Protein 6BK9 (pdb70)

Solvent-accessible surface area: 15013 Å² total; per-residue (Å²): 167,63,38,56,29,63,9,113,61,50,72,9,30,0,49,0,38,41,45,34,6,34,8,28,73,95,72,52,37,43,0,29,0,0,0,33,86,61,6,15,0,8,0,36,0,15,33,30,18,21,85,142,250,72,79,69,68,144,100,78,76,52,51,68,67,23,32,6,98,73,73,80,92,148,59,60,138,118,66,39,80,60,4,46,64,6,44,128,152,47,38,114,99,15,14,66,6,28,4,59,5,2,43,158,19,50,38,8,8,30,6,44,133,52,51,11,10,1,43,5,65,1,8,1,0,40,23,181,47,68,136,43,69,77,117,81,50,32,13,6,51,6,37,5,18,4,10,28,9,80,104,114,74,65,112,75,99,16,135,12,61,91,73,1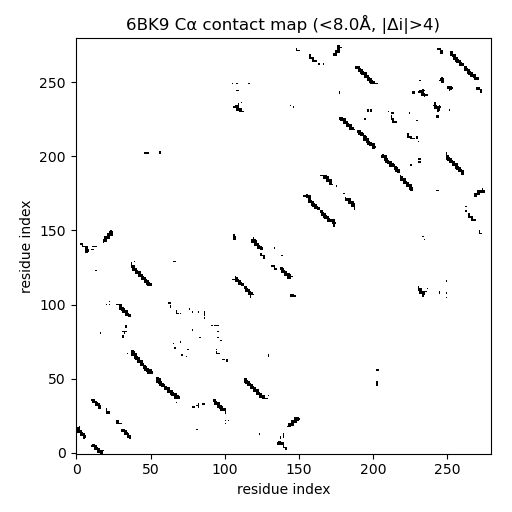28,188,64,21,38,15,26,13,52,66,32,48,13,34,16,48,57,65,20,64,5,36,20,64,94,239,40,21,52,0,21,1,19,2,31,3,54,0,92,14,71,91,92,34,77,70,142,29,80,16,20,92,37,76,105,106,109,90,47,66,11,130,5,19,66,112,79,71,1,9,12,2,93,115,154,80,184,84,11,70,4,10,15,32,73,113,34,70,4,41,5,57,13,70,14,53,46,75,135,26,98,27,106,18,89,28,49,4,14,14,33,144,58,115,61,68,173

Foldseek 3Di:
DWFWDAALQRQKMKIWDDFEKEAAPVAIRWTKIKMAHCKKKWKKKWWWFADPVPDTFIDIDTDDIDRFPPPDVVQDDDHDVVSVVVPVVDDPRMTMGIDGDDDVDDFFKWDDDSTTTMWMKMKMFDDPDRPDDGDRRRMDIDTHGYYYFYDDDDPDWWWDWDDVQIWIKIKPTQEEAAPDKIKIQTPGCKKKKWKWKWQFDPRPDTDIDIGTQAMDMDVDMDMGRSWRVNAMWSDDPVPPQIIHNWADCVGMFIWMWMQDVHDIDIIGGTYGYHDDPDDD

B-factor: mean 90.82, std 22.47, range [43.52, 180.06]

Nearest PDB structures (foldseek):
  6bk9-assembly1_A  TM=1.004E+00  e=1.751E-57  Doryteuthis pealeii
  8as4-assembly1_A  TM=8.855E-01  e=1.811E-27  Homo sapiens
  3gc3-assembly1_A  TM=8.919E-01  e=1.120E-26  Bos taurus
  8as3-assembly1_A  TM=8.400E-01  e=9.961E-26  Homo sapiens
  8ja3-assembly1_B  TM=8.457E-01  e=7.486E-24  Rattus norvegicus

Radius of gyration: 22.82 Å; Cα contacts (8 Å, |Δi|>4): 694; chains: 1; bounding box: 53×53×60 Å

Sequence (280 aa):
KVYKKASPNGKLTTYLAKRDYYDHKEWQDNIDGVCVVKVFGLIVVAFRYGREMGVSFRKDFAVKQMQIYPPLEENQRPLTKLQAKLLNKLGENAVPFHYDLPTNTPDTVCIQPAPCGVDYQVTTYVSQNMDDKIHKRNSVSLSIRKLSYFEFGSDEQPRGEISKMKLECTLDKARYYSGESMNISVCVKRIKIQIIQLADICLYETVTYKSVVTELETCQVYKLRPVLEVLALNGKVKYEDTMLAASTEVVVSYKVRIKMTDMLLEVPFKLCPARLKGRL

Structure (mmCIF, N/CA/C/O backbone):
data_6BK9
#
_entry.id   6BK9
#
_cell.length_a   103.508
_cell.length_b   103.508
_cell.length_c   153.772
_cell.angle_alpha   90.000
_cell.angle_beta   90.000
_cell.angle_gamma   120.000
#
_symmetry.space_group_name_H-M   'P 65 2 2'
#
loop_
_entity.id
_entity.type
_entity.pdbx_description
1 polymer 'Visual arrestin'
2 non-polymer 'CHLORIDE ION'
#
loop_
_atom_site.group_PDB
_atom_site.id
_atom_site.type_symbol
_atom_site.label_atom_id
_atom_site.label_alt_id
_atom_site.label_comp_id
_atom_site.label_asym_id
_atom_site.label_entity_id
_atom_site.label_seq_id
_atom_site.pdbx_PDB_ins_code
_atom_site.Cartn_x
_atom_site.Cartn_y
_atom_site.Cartn_z
_atom_site.occupancy
_atom_site.B_iso_or_equiv
_atom_site.auth_seq_id
_atom_site.auth_comp_id
_atom_site.auth_asym_id
_atom_site.auth_atom_id
_atom_site.pdbx_PDB_model_num
ATOM 1 N N . LYS A 1 19 ? 14.93518 -27.90518 -22.81030 1.000 126.61521 7 LYS A N 1
ATOM 2 C CA . LYS A 1 19 ? 14.04075 -26.83918 -22.37227 1.000 125.07556 7 LYS A CA 1
ATOM 3 C C . LYS A 1 19 ? 14.07862 -25.62883 -23.30309 1.000 127.56055 7 LYS A C 1
ATOM 4 O O . LYS A 1 19 ? 14.92203 -25.51987 -24.19983 1.000 128.84868 7 LYS A O 1
ATOM 10 N N . VAL A 1 20 ? 13.13202 -24.72595 -23.07551 1.000 127.47903 8 VAL A N 1
ATOM 11 C CA . VAL A 1 20 ? 13.19791 -23.35922 -23.56256 1.000 115.04448 8 VAL A CA 1
ATOM 12 C C . VAL A 1 20 ? 12.93749 -22.45070 -22.37495 1.000 110.78296 8 VAL A C 1
ATOM 13 O O . VAL A 1 20 ? 12.12680 -22.76981 -21.49715 1.000 104.48878 8 VAL A O 1
ATOM 17 N N . TYR A 1 21 ? 13.64356 -21.33838 -22.33319 1.000 113.13756 9 TYR A N 1
ATOM 18 C CA . TYR A 1 21 ? 13.63077 -20.43039 -21.19276 1.000 105.31674 9 TYR A CA 1
ATOM 19 C C . TYR A 1 21 ? 13.00097 -19.12827 -21.66088 1.000 96.35414 9 TYR A C 1
ATOM 20 O O . TYR A 1 21 ? 13.63764 -18.34121 -22.36612 1.000 99.16117 9 TYR A O 1
ATOM 29 N N . LYS A 1 22 ? 11.74645 -18.90937 -21.28622 1.000 89.03202 10 LYS A N 1
ATOM 30 C CA . LYS A 1 22 ? 10.99452 -17.79108 -21.82492 1.000 90.09289 10 LYS A CA 1
ATOM 31 C C . LYS A 1 22 ? 10.38023 -16.95983 -20.70700 1.000 90.63513 10 LYS A C 1
ATOM 32 O O . LYS A 1 22 ? 9.81882 -17.49962 -19.74795 1.000 93.23842 10 LYS A O 1
ATOM 34 N N . LYS A 1 23 ? 10.48649 -15.64068 -20.84274 1.000 84.58828 11 LYS A N 1
ATOM 35 C CA . LYS A 1 23 ? 9.69394 -14.70979 -20.05412 1.000 85.99436 11 LYS A CA 1
ATOM 36 C C . LYS A 1 23 ? 9.07164 -13.66946 -20.97866 1.000 90.99171 11 LYS A C 1
ATOM 37 O O . LYS A 1 23 ? 9.71966 -13.17451 -21.90468 1.000 79.65721 11 LYS A O 1
ATOM 39 N N . ALA A 1 24 ? 7.81394 -13.33875 -20.73220 1.000 95.35052 12 ALA A N 1
ATOM 40 C CA . ALA A 1 24 ? 7.20290 -12.21225 -21.41558 1.000 99.38037 12 ALA A CA 1
ATOM 41 C C . ALA A 1 24 ? 7.13229 -11.01591 -20.47389 1.000 114.02638 12 ALA A C 1
ATOM 42 O O . ALA A 1 24 ? 7.23741 -11.14351 -19.24779 1.000 109.46379 12 ALA A O 1
ATOM 44 N N . SER A 1 25 ? 6.95919 -9.84239 -21.07484 1.000 118.28682 13 SER A N 1
ATOM 45 C CA . SER A 1 25 ? 6.95656 -8.57436 -20.36838 1.000 117.88129 13 SER A CA 1
ATOM 46 C C . SER A 1 25 ? 5.60231 -8.32413 -19.70749 1.000 115.70841 13 SER A C 1
ATOM 47 O O . SER A 1 25 ? 4.58484 -8.88197 -20.13010 1.000 115.88364 13 SER A O 1
ATOM 49 N N . PRO A 1 26 ? 5.57038 -7.50699 -18.64973 1.000 118.02167 14 PRO A N 1
ATOM 50 C CA . PRO A 1 26 ? 4.27316 -7.09271 -18.09220 1.000 122.71000 14 PRO A CA 1
ATOM 51 C C . PRO A 1 26 ? 3.37597 -6.41370 -19.11276 1.000 121.85671 14 PRO A C 1
ATOM 52 O O . PRO A 1 26 ? 2.14560 -6.52401 -19.01965 1.000 123.58579 14 PRO A O 1
ATOM 56 N N . ASN A 1 27 ? 3.96289 -5.72306 -20.09493 1.000 120.93598 15 ASN A N 1
ATOM 57 C CA . ASN A 1 27 ? 3.20548 -5.12076 -21.18871 1.000 113.52469 15 ASN A CA 1
ATOM 58 C C . ASN A 1 27 ? 2.76592 -6.13763 -22.23357 1.000 115.70205 15 ASN A C 1
ATOM 59 O O . ASN A 1 27 ? 1.86318 -5.84424 -23.02156 1.000 121.77985 15 ASN A O 1
ATOM 61 N N . GLY A 1 28 ? 3.39212 -7.31268 -22.27465 1.000 118.44927 16 GLY A N 1
ATOM 62 C CA . GLY A 1 28 ? 3.08300 -8.31710 -23.26779 1.000 112.38342 16 GLY A CA 1
ATOM 63 C C . GLY A 1 28 ? 3.76869 -8.15507 -24.61151 1.000 114.28356 16 GLY A C 1
ATOM 64 O O . GLY A 1 28 ? 3.93254 -9.15039 -25.32594 1.000 107.94425 16 GLY A O 1
ATOM 65 N N . LYS A 1 29 ? 4.20253 -6.94598 -24.97391 1.000 123.14909 17 LYS A N 1
ATOM 66 C CA . LYS A 1 29 ? 4.62842 -6.65468 -26.34172 1.000 126.60807 17 LYS A CA 1
ATOM 67 C C . LYS A 1 29 ? 5.99669 -7.23436 -26.71505 1.000 124.67831 17 LYS A C 1
ATOM 68 O O . LYS A 1 29 ? 6.42711 -7.02179 -27.85770 1.000 126.15196 17 LYS A O 1
ATOM 70 N N . LEU A 1 30 ? 6.69796 -7.94197 -25.82355 1.000 116.94237 18 LEU A N 1
ATOM 71 C CA . LEU A 1 30 ? 7.94192 -8.59680 -26.22438 1.000 107.90723 18 LEU A CA 1
ATOM 72 C C . LEU A 1 30 ? 8.24466 -9.77319 -25.30768 1.000 91.35592 18 LEU A C 1
ATOM 73 O O . LEU A 1 30 ? 8.22960 -9.62695 -24.08284 1.000 89.45974 18 LEU A O 1
ATOM 78 N N . THR A 1 31 ? 8.51832 -10.93037 -25.90965 1.000 86.21023 19 THR A N 1
ATOM 79 C CA . THR A 1 31 ? 8.98918 -12.11765 -25.20732 1.000 87.71851 19 THR A CA 1
ATOM 80 C C . THR A 1 31 ? 10.44779 -12.37683 -25.58453 1.000 88.53147 19 THR A C 1
ATOM 81 O O . THR A 1 31 ? 10.84813 -12.15205 -26.73516 1.000 90.82548 19 THR A O 1
ATOM 85 N N . THR A 1 32 ? 11.25188 -12.81750 -24.60743 1.000 79.79248 20 THR A N 1
ATOM 86 C CA . THR A 1 32 ? 12.63505 -13.21628 -24.84843 1.000 80.00538 20 THR A CA 1
ATOM 87 C C . THR A 1 32 ? 12.81340 -14.69290 -24.51113 1.000 80.97941 20 THR A C 1
ATOM 88 O O . THR A 1 32 ? 12.23709 -15.19851 -23.53720 1.000 73.20527 20 THR A O 1
ATOM 92 N N . TYR A 1 33 ? 13.59997 -15.38063 -25.34540 1.000 85.19540 21 TYR A N 1
ATOM 93 C CA . TYR A 1 33 ? 13.85832 -16.81048 -25.23430 1.000 92.52571 21 TYR A CA 1
ATOM 94 C C . TYR A 1 33 ? 15.35485 -17.05686 -25.07870 1.000 79.75599 21 TYR A C 1
ATOM 95 O O . TYR A 1 33 ? 16.17592 -16.42143 -25.75356 1.000 76.75733 21 TYR A O 1
ATOM 104 N N . LEU A 1 34 ? 15.70689 -17.98741 -24.19703 1.000 68.64453 22 LEU A N 1
ATOM 105 C CA . LEU A 1 34 ? 17.09920 -18.27170 -23.88658 1.000 74.73453 22 LEU A CA 1
ATOM 106 C C . LEU A 1 34 ? 17.35267 -19.76693 -23.99110 1.000 74.06316 22 LEU A C 1
ATOM 107 O O . LEU A 1 34 ? 16.46149 -20.57566 -23.71461 1.000 75.90476 22 LEU A O 1
ATOM 112 N N . ALA A 1 35 ? 18.57771 -20.12925 -24.39157 1.000 67.91711 23 ALA A N 1
ATOM 113 C CA . ALA A 1 35 ? 18.92452 -21.53806 -24.55844 1.000 69.89543 23 ALA A CA 1
ATOM 114 C C . ALA A 1 35 ? 18.62382 -22.29769 -23.27942 1.000 78.69108 23 ALA A C 1
ATOM 115 O O . ALA A 1 35 ? 17.71874 -23.13985 -23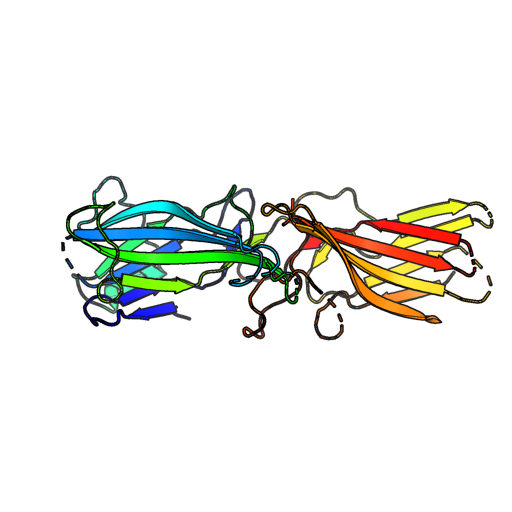.22352 1.000 82.65246 23 ALA A O 1
ATOM 117 N N . LYS A 1 36 ? 19.38391 -21.96909 -22.24458 1.000 80.14952 24 LYS A N 1
ATOM 118 C CA . LYS A 1 36 ? 19.27128 -22.55360 -20.92704 1.000 78.10525 24 LYS A CA 1
ATOM 119 C C . LYS A 1 36 ? 19.41402 -21.39901 -19.94281 1.000 86.19637 24 LYS A C 1
ATOM 120 O O . LYS A 1 36 ? 19.38073 -20.22753 -20.33661 1.000 85.48162 24 LYS A O 1
ATOM 122 N N . ARG A 1 37 ? 19.58765 -21.72177 -18.66106 1.000 88.57945 25 ARG A N 1
ATOM 123 C CA . ARG A 1 37 ? 19.72492 -20.71492 -17.61250 1.000 80.02833 25 ARG A CA 1
ATOM 124 C C . ARG A 1 37 ? 21.11519 -20.65565 -16.98005 1.000 75.84709 25 ARG A C 1
ATOM 125 O O . ARG A 1 37 ? 21.52008 -19.58478 -16.52300 1.000 65.29664 25 ARG A O 1
ATOM 133 N N . ASP A 1 38 ? 21.85571 -21.77185 -16.94763 1.000 78.29017 26 ASP A N 1
ATOM 134 C CA . ASP A 1 38 ? 23.18938 -21.82987 -16.36244 1.000 63.00858 26 ASP A CA 1
ATOM 135 C C . ASP A 1 38 ? 24.22444 -21.86869 -17.47372 1.000 65.36318 26 ASP A C 1
ATOM 136 O O . ASP A 1 38 ? 24.29363 -22.84459 -18.21736 1.000 67.43072 26 ASP A O 1
ATOM 141 N N . TYR A 1 39 ? 25.04974 -20.83228 -17.55598 1.000 76.85623 27 TYR A N 1
ATOM 142 C CA . TYR A 1 39 ? 26.08004 -20.69495 -18.58088 1.000 72.88410 27 TYR A CA 1
ATOM 143 C C . TYR A 1 39 ? 27.45450 -20.80315 -17.93777 1.000 66.88617 27 TYR A C 1
ATOM 144 O O . TYR A 1 39 ? 27.76484 -20.06032 -17.00112 1.000 59.58391 27 TYR A O 1
ATOM 153 N N . TYR A 1 40 ? 28.27185 -21.72413 -18.43607 1.000 67.75620 28 TYR A N 1
ATOM 154 C CA . TYR A 1 40 ? 29.52021 -22.08417 -17.78141 1.000 63.03899 28 TYR A CA 1
ATOM 155 C C . TYR A 1 40 ? 30.70738 -21.56628 -18.58236 1.000 65.03928 28 TYR A C 1
ATOM 156 O O . TYR A 1 40 ? 30.83492 -21.83480 -19.78607 1.000 59.25405 28 TYR A O 1
ATOM 165 N N . ASP A 1 41 ? 31.57245 -20.82893 -17.90355 1.000 64.89794 29 ASP A N 1
ATOM 166 C CA . ASP A 1 41 ? 32.86464 -20.47026 -18.45766 1.000 62.80370 29 ASP A CA 1
ATOM 167 C C . ASP A 1 41 ? 33.83154 -21.63674 -18.31347 1.000 73.47194 29 ASP A C 1
ATOM 168 O O . ASP A 1 41 ? 33.98715 -22.20139 -17.22199 1.000 67.35825 29 ASP A O 1
ATOM 173 N N . HIS A 1 42 ? 34.50890 -21.96533 -19.41346 1.000 83.66579 30 HIS A N 1
ATOM 174 C CA . HIS A 1 42 ? 35.46705 -23.06108 -19.47104 1.000 77.49117 30 HIS A CA 1
ATOM 175 C C . HIS A 1 42 ? 36.90516 -22.58076 -19.60557 1.000 76.17159 30 HIS A C 1
ATOM 176 O O . HIS A 1 42 ? 37.78841 -23.40161 -19.86295 1.000 74.10076 30 HIS A O 1
ATOM 183 N N . LYS A 1 43 ? 37.15067 -21.27355 -19.42454 1.000 85.02039 31 LYS A N 1
ATOM 184 C CA . LYS A 1 43 ? 38.43747 -20.57562 -19.58934 1.000 89.40151 31 LYS A CA 1
ATOM 185 C C . LYS A 1 43 ? 38.83383 -20.40223 -21.05611 1.000 87.03577 31 LYS A C 1
ATOM 186 O O . LYS A 1 43 ? 39.10398 -19.27595 -21.49120 1.000 83.90308 31 LYS A O 1
ATOM 188 N N . GLU A 1 44 ? 38.88709 -21.49532 -21.82550 1.000 81.20312 32 GLU A N 1
ATOM 189 C CA . GLU A 1 44 ? 39.29277 -21.39627 -23.22241 1.000 88.28544 32 GLU A CA 1
ATOM 190 C C . GLU A 1 44 ? 38.13007 -21.06900 -24.15224 1.000 89.74694 32 GLU A C 1
ATOM 191 O O . GLU A 1 44 ? 38.35398 -20.76178 -25.32625 1.000 95.82058 32 GLU A O 1
ATOM 193 N N . TRP A 1 45 ? 36.90641 -21.11137 -23.64626 1.000 90.55387 33 TRP A N 1
ATOM 194 C CA . TRP A 1 45 ? 35.68770 -20.86683 -24.40491 1.000 87.80203 33 TRP A CA 1
ATOM 195 C C . TRP A 1 45 ? 34.56505 -20.87928 -23.38007 1.000 85.17016 33 TRP A C 1
ATOM 196 O O . TRP A 1 45 ? 34.78275 -21.23060 -22.21606 1.000 75.67834 33 TRP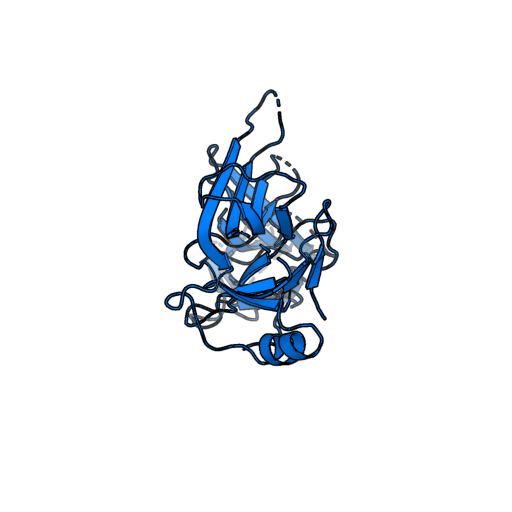 A O 1
ATOM 207 N N . GLN A 1 46 ? 33.36114 -20.50861 -23.81922 1.000 79.64140 34 GLN A N 1
ATOM 208 C CA . GLN A 1 46 ? 32.29129 -20.32386 -22.84899 1.000 78.88913 34 GLN A CA 1
ATOM 209 C C . GLN A 1 46 ? 30.93029 -20.42917 -23.51218 1.000 83.65672 34 GLN A C 1
ATOM 210 O O . GLN A 1 46 ? 30.77677 -20.12965 -24.69867 1.000 81.86482 34 GLN A O 1
ATOM 216 N N . ASP A 1 47 ? 29.94232 -20.85447 -22.71688 1.000 91.19420 35 ASP A N 1
ATOM 217 C CA . ASP A 1 47 ? 28.54340 -20.84751 -23.14164 1.000 90.42157 35 ASP A CA 1
ATOM 218 C C . ASP A 1 47 ? 28.11362 -19.40022 -23.29698 1.000 89.84549 35 ASP A C 1
ATOM 219 O O . ASP A 1 47 ? 27.82387 -18.71159 -22.31321 1.000 79.89610 35 ASP A O 1
ATOM 224 N N . ASN A 1 48 ? 28.09002 -18.92162 -24.53534 1.000 88.71323 36 ASN A N 1
ATOM 225 C CA . ASN A 1 48 ? 27.55601 -17.59373 -24.75011 1.000 81.94631 36 ASN A CA 1
ATOM 226 C C . ASN A 1 48 ? 26.03148 -17.66493 -24.78588 1.000 77.10562 36 ASN A C 1
ATOM 227 O O . ASN A 1 48 ? 25.41069 -18.72192 -24.59479 1.000 70.87890 36 ASN A O 1
ATOM 232 N N . ILE A 1 49 ? 25.41954 -16.51815 -25.02645 1.000 72.12421 37 ILE A N 1
ATOM 233 C CA . ILE A 1 49 ? 23.99530 -16.34639 -24.83980 1.000 71.71514 37 ILE A CA 1
ATOM 234 C C . ILE A 1 49 ? 23.40194 -16.05618 -26.20034 1.000 72.86302 37 ILE A C 1
ATOM 235 O O . ILE A 1 49 ? 23.63903 -14.98538 -26.76915 1.000 59.22781 37 ILE A O 1
ATOM 240 N N . ASP A 1 50 ? 22.64116 -17.01814 -26.72746 1.000 76.68850 38 ASP A N 1
ATOM 241 C CA . ASP A 1 50 ? 22.15583 -16.99007 -28.10563 1.000 76.64458 38 ASP A CA 1
ATOM 242 C C . ASP A 1 50 ? 20.67517 -17.29841 -28.07750 1.000 80.98125 38 ASP A C 1
ATOM 243 O O . ASP A 1 50 ? 20.25165 -18.45074 -28.23216 1.000 82.01293 38 ASP A O 1
ATOM 248 N N . GLY A 1 51 ? 19.90168 -16.24955 -27.87429 1.000 80.65742 39 GLY A N 1
ATOM 249 C CA . GLY A 1 51 ? 18.47035 -16.36605 -27.89485 1.000 83.05048 39 GLY A CA 1
ATOM 250 C C . GLY A 1 51 ? 17.86606 -15.46400 -28.94380 1.000 81.05897 39 GLY A C 1
ATOM 251 O O . GLY A 1 51 ? 18.55846 -14.94720 -29.83060 1.000 73.72775 39 GLY A O 1
ATOM 252 N N . VAL A 1 52 ? 16.55813 -15.26889 -28.82540 1.000 85.88243 40 VAL A N 1
ATOM 253 C CA . VAL A 1 52 ? 15.74484 -14.61482 -29.83649 1.000 91.53878 40 VAL A CA 1
ATOM 254 C C . VAL A 1 52 ? 14.79075 -13.66498 -29.13151 1.000 88.77149 40 VAL A C 1
ATOM 255 O O . VAL A 1 52 ? 14.24665 -13.99098 -28.07340 1.000 86.22934 40 VAL A O 1
ATOM 259 N N . CYS A 1 53 ? 14.58992 -12.49184 -29.72151 1.000 103.94348 41 CYS A N 1
ATOM 260 C CA . CYS A 1 53 ? 13.68622 -11.46881 -29.21882 1.000 111.51789 41 CYS A CA 1
ATOM 261 C C . CYS A 1 53 ? 12.54025 -11.26123 -30.20940 1.000 119.37282 41 CYS A C 1
ATOM 262 O O . CYS A 1 53 ? 12.71907 -11.39699 -31.42495 1.000 123.96328 41 CYS A O 1
ATOM 265 N N . VAL A 1 54 ? 11.35150 -10.94664 -29.68694 1.000 112.94463 42 VAL A N 1
ATOM 266 C CA . VAL A 1 54 ? 10.12877 -10.86127 -30.49319 1.000 101.46218 42 VAL A CA 1
ATOM 267 C C . VAL A 1 54 ? 9.38820 -9.57273 -30.13841 1.000 103.15429 42 VAL A C 1
ATOM 268 O O . VAL A 1 54 ? 8.73766 -9.49722 -29.09263 1.000 99.15116 42 VAL A O 1
ATOM 272 N N . VAL A 1 55 ? 9.44506 -8.58009 -31.02294 1.000 109.76447 43 VAL A N 1
ATOM 273 C CA . VAL A 1 55 ? 8.68479 -7.34551 -30.84506 1.000 117.69456 43 VAL A CA 1
ATOM 274 C C . VAL A 1 55 ? 7.29428 -7.47743 -31.47744 1.000 121.51072 43 VAL A C 1
ATOM 275 O O . VAL A 1 55 ? 7.10032 -7.17157 -32.65850 1.000 122.71473 43 VAL A O 1
ATOM 279 N N . LYS A 1 64 ? 12.87398 1.47931 -30.80021 1.000 77.91911 52 LYS A N 1
ATOM 280 C CA . LYS A 1 64 ? 14.02182 0.56142 -30.80902 1.000 104.54059 52 LYS A CA 1
ATOM 281 C C . LYS A 1 64 ? 14.03746 -0.43811 -29.62986 1.000 97.61998 52 LYS A C 1
ATOM 282 O O . LYS A 1 64 ? 13.29507 -0.27429 -28.66226 1.000 97.23891 52 LYS A O 1
ATOM 284 N N . VAL A 1 65 ? 14.88082 -1.47393 -29.70557 1.000 97.42378 53 VAL A N 1
ATOM 285 C CA . VAL A 1 65 ? 14.94694 -2.50450 -28.66800 1.000 94.82067 53 VAL A CA 1
ATOM 286 C C . VAL A 1 65 ? 16.40221 -2.75930 -28.27128 1.000 89.93270 53 VAL A C 1
ATOM 287 O O . VAL A 1 65 ? 17.24772 -3.02741 -29.13124 1.000 96.84612 53 VAL A O 1
ATOM 291 N N . PHE A 1 66 ? 16.67895 -2.70921 -26.96522 1.000 73.86900 54 PHE A N 1
ATOM 292 C CA . PHE A 1 66 ? 18.02265 -2.78952 -26.41562 1.000 73.87920 54 PHE A CA 1
ATOM 293 C C . PHE A 1 66 ? 18.15751 -3.93976 -25.41764 1.000 81.43341 54 PHE A C 1
ATOM 294 O O . PHE A 1 66 ? 17.18037 -4.43242 -24.84870 1.000 78.81824 54 PHE A O 1
ATOM 302 N N . GLY A 1 67 ? 19.39799 -4.31998 -25.16730 1.000 80.06593 55 GLY A N 1
ATOM 303 C CA . GLY A 1 67 ? 19.68274 -5.44978 -24.30501 1.000 73.40369 55 GLY A CA 1
ATOM 304 C C . GLY A 1 67 ? 20.95995 -5.21314 -23.53796 1.000 67.64025 55 GLY A C 1
ATOM 305 O O . GLY A 1 67 ? 21.84266 -4.46687 -23.97213 1.000 64.78305 55 GLY A O 1
ATOM 306 N N . LEU A 1 68 ? 21.04921 -5.84323 -22.37883 1.000 67.66911 56 LEU A N 1
ATOM 307 C CA . LEU A 1 68 ? 22.24516 -5.75207 -21.56007 1.000 64.75154 56 LEU A CA 1
ATOM 308 C C . LEU A 1 68 ? 22.28845 -6.96568 -20.62751 1.000 74.36421 56 LEU A C 1
ATOM 309 O O . LEU A 1 68 ? 21.41615 -7.84177 -20.65405 1.000 63.55774 56 LEU A O 1
ATOM 314 N N . ILE A 1 69 ? 23.32261 -7.01084 -19.79910 1.000 79.39634 57 ILE A N 1
ATOM 315 C CA . ILE A 1 69 ? 23.38778 -7.94475 -18.68691 1.000 78.53297 57 ILE A CA 1
ATOM 316 C C . ILE A 1 69 ? 23.68246 -7.15198 -17.41847 1.000 78.86015 57 ILE A C 1
ATOM 317 O O . ILE A 1 69 ? 24.75740 -6.55049 -17.29038 1.000 59.36929 57 ILE A O 1
ATOM 322 N N . VAL A 1 70 ? 22.74379 -7.14760 -16.48187 1.000 82.57684 58 VAL A N 1
ATOM 323 C CA . VAL A 1 70 ? 23.06283 -6.60841 -15.16741 1.000 75.30809 58 VAL A CA 1
ATOM 324 C C . VAL A 1 70 ? 23.84369 -7.65362 -14.38942 1.000 72.50211 58 VAL A C 1
ATOM 325 O O . VAL A 1 70 ? 23.54788 -8.85491 -14.46255 1.000 48.22040 58 VAL A O 1
ATOM 329 N N . VAL A 1 71 ? 24.88055 -7.19543 -13.68623 1.000 64.40225 59 VAL A N 1
ATOM 330 C CA . VAL A 1 71 ? 25.56528 -7.97032 -12.65606 1.000 57.17368 59 VAL A CA 1
ATOM 331 C C . VAL A 1 71 ? 25.31243 -7.28259 -11.32152 1.000 64.79949 59 VAL A C 1
ATOM 332 O O . VAL A 1 71 ? 25.68231 -6.11774 -11.13396 1.000 57.25305 59 VAL A O 1
ATOM 336 N N . ALA A 1 72 ? 24.65661 -7.97652 -10.40463 1.000 62.93059 60 ALA A N 1
ATOM 337 C CA . ALA A 1 72 ? 24.31284 -7.38807 -9.12368 1.000 56.53484 60 ALA A CA 1
ATOM 338 C C . ALA A 1 72 ? 25.29878 -7.87518 -8.06851 1.000 59.83428 60 ALA A C 1
ATOM 339 O O . ALA A 1 72 ? 25.61770 -9.06711 -8.01728 1.000 57.56671 60 ALA A O 1
ATOM 341 N N . PHE A 1 73 ? 25.81942 -6.94441 -7.26918 1.000 55.25466 61 PHE A N 1
ATOM 342 C CA . PHE A 1 73 ? 26.55205 -7.26319 -6.05202 1.000 55.38134 61 PHE A CA 1
ATOM 343 C C . PHE A 1 73 ? 25.74837 -6.73712 -4.87673 1.000 66.12814 61 PHE A C 1
ATOM 344 O O . PHE A 1 73 ? 25.58131 -5.52017 -4.73635 1.000 68.31784 61 PHE A O 1
ATOM 352 N N . ARG A 1 74 ? 25.26460 -7.63134 -4.02825 1.000 65.03823 62 ARG A N 1
ATOM 353 C CA . ARG A 1 74 ? 24.55745 -7.20723 -2.83402 1.000 61.77924 62 ARG A CA 1
ATOM 354 C C . ARG A 1 74 ? 25.31462 -7.71620 -1.60854 1.000 65.23730 62 ARG A C 1
ATOM 355 O O . ARG A 1 74 ? 25.93580 -8.79033 -1.64296 1.000 50.63966 62 ARG A O 1
ATOM 357 N N . TYR A 1 75 ? 25.31841 -6.90370 -0.55203 1.000 51.73501 63 TYR A N 1
ATOM 358 C CA . TYR A 1 75 ? 25.85680 -7.30031 0.74385 1.000 58.95662 63 TYR A CA 1
ATOM 359 C C . TYR A 1 75 ? 24.99627 -6.68264 1.84644 1.000 58.24698 63 TYR A C 1
ATOM 360 O O . TYR A 1 75 ? 24.83517 -5.45882 1.90047 1.000 55.95529 63 TYR A O 1
ATOM 369 N N . GLY A 1 76 ? 24.43024 -7.52788 2.71584 1.000 65.25466 64 GLY A N 1
ATOM 370 C CA . GLY A 1 76 ? 23.46026 -7.08126 3.70695 1.000 75.31396 64 GLY A CA 1
ATOM 371 C C . GLY A 1 76 ? 22.10205 -6.70914 3.12615 1.000 87.65116 64 GLY A C 1
ATOM 372 O O . GLY A 1 76 ? 21.96524 -6.49487 1.91343 1.000 101.12969 64 GLY A O 1
ATOM 373 N N . ARG A 1 77 ? 21.08278 -6.62162 3.97646 1.000 81.13367 65 ARG A N 1
ATOM 374 C CA . ARG A 1 77 ? 19.76511 -6.14215 3.57441 1.000 90.54169 65 ARG A CA 1
ATOM 375 C C . ARG A 1 77 ? 19.47892 -4.77871 4.20003 1.000 97.70699 65 ARG A C 1
ATOM 376 O O . ARG A 1 77 ? 20.03565 -4.42550 5.24743 1.000 96.87312 65 ARG A O 1
ATOM 378 N N . GLU A 1 78 ? 18.58053 -4.02605 3.54928 1.000 101.58822 66 GLU A N 1
ATOM 379 C CA . GLU A 1 78 ? 18.19514 -2.63671 3.93120 1.000 108.75639 66 GLU A CA 1
ATOM 380 C C . GLU A 1 78 ? 18.22828 -2.29011 5.43594 1.000 100.47674 66 GLU A C 1
ATOM 381 O O . GLU A 1 78 ? 17.28472 -2.56756 6.17876 1.000 86.75453 66 GLU A O 1
ATOM 383 N N . MET A 1 83 ? 20.65153 -1.84242 11.53408 1.000 103.29847 71 MET A N 1
ATOM 384 C CA . MET A 1 83 ? 21.71889 -0.88909 11.81111 1.000 96.22851 71 MET A CA 1
ATOM 385 C C . MET A 1 83 ? 23.10223 -1.53691 11.68805 1.000 95.04854 71 MET A C 1
ATOM 386 O O . MET A 1 83 ? 23.90287 -1.51450 12.62343 1.000 106.44645 71 MET A O 1
ATOM 391 N N . GLY A 1 84 ? 23.36722 -2.13176 10.52831 1.000 83.89488 72 GLY A N 1
ATOM 392 C CA . GLY A 1 84 ? 24.72087 -2.47875 10.13210 1.000 72.31116 72 GLY A CA 1
ATOM 393 C C . GLY A 1 84 ? 25.15191 -1.81660 8.82091 1.000 80.17148 72 GLY A C 1
ATOM 394 O O . GLY A 1 84 ? 25.52743 -0.64033 8.79614 1.000 74.40430 72 GLY A O 1
ATOM 395 N N . VAL A 1 85 ? 25.09417 -2.56079 7.71464 1.000 68.03483 73 VAL A N 1
ATOM 396 C CA . VAL A 1 85 ? 25.73917 -2.17777 6.46279 1.000 66.69271 73 VAL A CA 1
ATOM 397 C C . VAL A 1 85 ? 24.97912 -2.77851 5.28366 1.000 88.98079 73 VAL A C 1
ATOM 398 O O . VAL A 1 85 ? 25.01286 -3.99984 5.07621 1.000 81.21399 73 VAL A O 1
ATOM 402 N N . SER A 1 86 ? 24.29746 -1.93371 4.49991 1.000 83.04502 74 SER A N 1
ATOM 403 C CA . SER A 1 86 ? 23.70861 -2.34225 3.22993 1.000 71.94134 74 SER A CA 1
ATOM 404 C C . SER A 1 86 ? 24.58396 -1.82215 2.09892 1.000 76.42577 74 SER A C 1
ATOM 405 O O . SER A 1 86 ? 24.94889 -0.64310 2.08009 1.000 85.23174 74 SER A O 1
ATOM 407 N N . PHE A 1 87 ? 24.93682 -2.70480 1.16945 1.000 69.92631 75 PHE A N 1
ATOM 408 C CA . PHE A 1 87 ? 25.74651 -2.32339 0.01640 1.000 59.32241 75 PHE A CA 1
ATOM 409 C C . PHE A 1 87 ? 25.22682 -3.04504 -1.21807 1.000 57.54198 75 PHE A C 1
ATOM 410 O O . PHE A 1 87 ? 25.43256 -4.25082 -1.36309 1.000 61.63497 75 PHE A O 1
ATOM 418 N N . ARG A 1 88 ? 24.56035 -2.31700 -2.10378 1.000 57.99752 76 ARG A N 1
ATOM 419 C CA . ARG A 1 88 ? 24.07905 -2.84607 -3.37475 1.000 66.97689 76 ARG A CA 1
ATOM 420 C C . ARG A 1 88 ? 24.81457 -2.13419 -4.51985 1.000 65.03205 76 ARG A C 1
ATOM 421 O O . ARG A 1 88 ? 24.94973 -0.90325 -4.50877 1.000 69.81529 76 ARG A O 1
ATOM 429 N N . LYS A 1 89 ? 25.30634 -2.91262 -5.49156 1.000 58.20160 77 LYS A N 1
ATOM 430 C CA . LYS A 1 89 ? 26.02082 -2.39639 -6.66962 1.000 62.31916 77 LYS A CA 1
ATOM 431 C C . LYS A 1 89 ? 25.60941 -3.18021 -7.91899 1.000 65.22615 77 LYS A C 1
ATOM 432 O O . LYS A 1 89 ? 25.91595 -4.37608 -8.03476 1.000 56.95813 77 LYS A O 1
ATOM 438 N N . ASP A 1 90 ? 24.88975 -2.51814 -8.83840 1.000 79.89438 78 ASP A N 1
ATOM 439 C CA . ASP A 1 90 ? 24.54994 -3.05715 -10.15415 1.000 80.17987 78 ASP A CA 1
ATOM 440 C C . ASP A 1 90 ? 25.39409 -2.36154 -11.20605 1.000 82.02802 78 ASP A C 1
ATOM 441 O O . ASP A 1 90 ? 25.66588 -1.16661 -11.09439 1.000 79.05939 78 ASP A O 1
ATOM 446 N N . PHE A 1 91 ? 25.77806 -3.10280 -12.24568 1.000 86.06374 79 PHE A N 1
ATOM 447 C CA . PHE A 1 91 ? 26.35741 -2.45096 -13.41016 1.000 95.01408 79 PHE A CA 1
ATOM 448 C C . PHE A 1 91 ? 26.16069 -3.30706 -14.65614 1.000 82.16108 79 PHE A C 1
ATOM 449 O O . PHE A 1 91 ? 26.17469 -4.53876 -14.59601 1.000 61.86351 79 PHE A O 1
ATOM 457 N N . ALA A 1 92 ? 25.95097 -2.62227 -15.77870 1.000 91.93241 80 ALA A N 1
ATOM 458 C CA . ALA A 1 92 ? 25.71549 -3.24494 -17.07096 1.000 77.58694 80 ALA A CA 1
ATOM 459 C C . ALA A 1 92 ? 27.04722 -3.52708 -17.75263 1.000 76.45789 80 ALA A C 1
ATOM 460 O O . ALA A 1 92 ? 27.90843 -2.64395 -17.84173 1.000 72.56480 80 ALA A O 1
ATOM 462 N N . VAL A 1 93 ? 27.20508 -4.75423 -18.24095 1.000 82.72787 81 VAL A N 1
ATOM 463 C CA . VAL A 1 93 ? 28.49225 -5.28290 -18.66482 1.000 88.56797 81 VAL A CA 1
ATOM 464 C C . VAL A 1 93 ? 28.54693 -5.46455 -20.18303 1.000 106.77210 81 VAL A C 1
ATOM 465 O O . VAL A 1 93 ? 29.47670 -4.98966 -20.84088 1.000 120.86091 81 VAL A O 1
ATOM 469 N N . LYS A 1 94 ? 27.56609 -6.15748 -20.75419 1.000 99.36756 82 LYS A N 1
ATOM 470 C CA . LYS A 1 94 ? 27.30743 -6.10544 -22.18281 1.000 91.89134 82 LYS A CA 1
ATOM 471 C C . LYS A 1 94 ? 26.09659 -5.21283 -22.37179 1.000 110.51908 82 LYS A C 1
ATOM 472 O O . LYS A 1 94 ? 25.29587 -5.02204 -21.45090 1.000 125.49938 82 LYS A O 1
ATOM 478 N N . GLN A 1 95 ? 25.98196 -4.64184 -23.56537 1.000 100.00442 83 GLN A N 1
ATOM 479 C CA . GLN A 1 95 ? 24.98296 -3.61216 -23.82289 1.000 84.78067 83 GLN A CA 1
ATOM 480 C C . GLN A 1 95 ? 24.83630 -3.52799 -25.32418 1.000 95.02061 83 GLN A C 1
ATOM 481 O O . GLN A 1 95 ? 25.84151 -3.51582 -26.04036 1.000 101.83215 83 GLN A O 1
ATOM 487 N N . MET A 1 96 ? 23.60236 -3.47973 -25.80359 1.000 92.75634 84 MET A N 1
ATOM 488 C CA . MET A 1 96 ? 23.39890 -3.87915 -27.18557 1.000 85.14083 84 MET A CA 1
ATOM 489 C C . MET A 1 96 ? 22.08894 -3.30581 -27.71388 1.000 88.76807 84 MET A C 1
ATOM 490 O O . MET A 1 96 ? 21.07306 -3.32134 -27.01616 1.000 86.55122 84 MET A O 1
ATOM 495 N N . GLN A 1 97 ? 22.12848 -2.78204 -28.94019 1.000 93.79075 85 GLN A N 1
ATOM 496 C CA . GLN A 1 97 ? 20.91626 -2.64006 -29.74098 1.000 88.60567 85 GLN A CA 1
ATOM 497 C C . GLN A 1 97 ? 20.57007 -3.99177 -30.35815 1.000 80.11910 85 GLN A C 1
ATOM 498 O O . GLN A 1 97 ? 21.36588 -4.56211 -31.11658 1.000 83.43584 85 GLN A O 1
ATOM 504 N N . ILE A 1 98 ? 19.39629 -4.50874 -30.01956 1.000 75.17843 86 ILE A N 1
ATOM 505 C CA . ILE A 1 98 ? 18.91428 -5.75951 -30.58745 1.000 87.92280 86 ILE A CA 1
ATOM 506 C C . ILE A 1 98 ? 18.15088 -5.52136 -31.88569 1.000 99.04005 86 ILE A C 1
ATOM 507 O O . ILE A 1 98 ? 18.44495 -6.13629 -32.91632 1.000 96.50858 86 ILE A O 1
ATOM 512 N N . TYR A 1 99 ? 17.18701 -4.60080 -31.86555 1.000 106.02052 87 TYR A N 1
ATOM 513 C CA . TYR A 1 99 ? 16.36640 -4.32102 -33.03726 1.000 99.10061 87 TYR A CA 1
ATOM 514 C C . TYR A 1 99 ? 16.27948 -2.83954 -33.38535 1.000 97.11995 87 TYR A C 1
ATOM 515 O O . TYR A 1 99 ? 16.02684 -2.00783 -32.51118 1.000 93.08167 87 TYR A O 1
ATOM 524 N N . PRO A 1 100 ? 16.46478 -2.50740 -34.67436 1.000 108.58727 88 PRO A N 1
ATOM 525 C CA . PRO A 1 100 ? 16.87845 -3.42509 -35.74646 1.000 131.20850 88 PRO A CA 1
ATOM 526 C C . PRO A 1 100 ? 18.28413 -3.98795 -35.57806 1.000 118.47254 88 PRO A C 1
ATOM 527 O O . PRO A 1 100 ? 19.15792 -3.30434 -35.03604 1.000 119.35965 88 PRO A O 1
ATOM 531 N N . PRO A 1 101 ? 18.49224 -5.22793 -36.01952 1.000 107.25917 89 PRO A N 1
ATOM 532 C CA . PRO A 1 101 ? 19.83076 -5.81413 -35.92156 1.000 100.87591 89 PRO A CA 1
ATOM 533 C C . PRO A 1 101 ? 20.83188 -4.97710 -36.69320 1.000 110.06863 89 PRO A C 1
ATOM 534 O O . PRO A 1 101 ? 20.85820 -4.99006 -37.92769 1.000 113.99376 89 PRO A O 1
ATOM 538 N N . LEU A 1 102 ? 21.61833 -4.19091 -35.96544 1.000 108.40601 90 LEU A N 1
ATOM 539 C CA . LEU A 1 102 ? 22.76864 -3.54870 -36.57616 1.000 107.18293 90 LEU A CA 1
ATOM 540 C C . LEU A 1 102 ? 23.69234 -4.62063 -37.13021 1.000 105.98026 90 LEU A C 1
ATOM 541 O O . LEU A 1 102 ? 23.98158 -5.61189 -36.45742 1.000 100.20487 90 LEU A O 1
ATOM 546 N N . GLU A 1 103 ? 24.13191 -4.43480 -38.37607 1.000 117.60883 91 GLU A N 1
ATOM 547 C CA . GLU A 1 103 ? 24.90571 -5.47176 -39.04808 1.000 116.19152 91 GLU A CA 1
ATOM 548 C C . GLU A 1 103 ? 26.22225 -5.77225 -38.33960 1.000 112.88684 91 GLU A C 1
ATOM 549 O O . GLU A 1 103 ? 26.79627 -6.84260 -38.56345 1.000 114.96778 91 GLU A O 1
ATOM 551 N N . GLU A 1 104 ? 26.70699 -4.87402 -37.47524 1.000 109.02656 92 GLU A N 1
ATOM 552 C CA . GLU A 1 104 ? 27.95026 -5.15694 -36.76167 1.000 108.69569 92 GLU A CA 1
ATOM 553 C C . GLU A 1 104 ? 27.73166 -6.20927 -35.68198 1.000 117.08244 92 GLU A C 1
ATOM 554 O O . GLU A 1 104 ? 28.46662 -7.19948 -35.61326 1.000 128.44777 92 GLU A O 1
ATOM 560 N N . ASN A 1 105 ? 26.70761 -6.03080 -34.84614 1.000 116.62269 93 ASN A N 1
ATOM 561 C CA . ASN A 1 105 ? 26.37420 -7.02451 -33.83647 1.000 109.49859 93 ASN A CA 1
ATOM 562 C C . ASN A 1 105 ? 25.80709 -8.29524 -34.43301 1.000 106.82641 93 ASN A C 1
ATOM 563 O O . ASN A 1 105 ? 25.53454 -9.23811 -33.67872 1.000 101.82182 93 ASN A O 1
ATOM 568 N N . GLN A 1 106 ? 25.61969 -8.33227 -35.75385 1.000 112.86457 94 GLN A N 1
ATOM 569 C CA . GLN A 1 106 ? 25.09843 -9.51515 -36.42421 1.000 111.22541 94 GLN A CA 1
ATOM 570 C C . GLN A 1 106 ? 26.10936 -10.65234 -36.32836 1.000 106.28150 94 GLN A C 1
ATOM 571 O O . GLN A 1 106 ? 27.30740 -10.44790 -36.54166 1.000 100.70826 94 GLN A O 1
ATOM 573 N N . ARG A 1 107 ? 25.62633 -11.85258 -36.00065 1.000 105.43184 95 ARG A N 1
ATOM 574 C CA . ARG A 1 107 ? 26.50529 -12.98262 -35.70802 1.000 112.98776 95 ARG A CA 1
ATOM 575 C C . ARG A 1 107 ? 25.89815 -14.29337 -36.20313 1.000 114.36727 95 ARG A C 1
ATOM 576 O O . ARG A 1 107 ? 24.71388 -14.32338 -36.56934 1.000 110.34546 95 ARG A O 1
ATOM 584 N N . PRO A 1 108 ? 26.66774 -15.38868 -36.24856 1.000 114.66041 96 PRO A N 1
ATOM 585 C CA . PRO A 1 108 ? 26.08269 -16.67203 -36.65557 1.000 111.18609 96 PRO A CA 1
ATOM 586 C C . PRO A 1 108 ? 24.92195 -17.07090 -35.75681 1.000 103.77683 96 PRO A C 1
ATOM 587 O O . PRO A 1 108 ? 24.98372 -16.94354 -34.53428 1.000 107.49956 96 PRO A O 1
ATOM 591 N N . LEU A 1 109 ? 23.84687 -17.53316 -36.38910 1.000 103.34941 97 LEU A N 1
ATOM 592 C CA . LEU A 1 109 ? 22.65995 -17.97567 -35.67578 1.000 96.13905 97 LEU A CA 1
ATOM 593 C C . LEU A 1 109 ? 22.86190 -19.40650 -35.19496 1.000 100.55756 97 LEU A C 1
ATOM 594 O O . LEU A 1 109 ? 23.22792 -20.28515 -35.98256 1.000 82.96408 97 LEU A O 1
ATOM 596 N N . THR A 1 110 ? 22.64463 -19.63050 -33.89630 1.000 101.84784 98 THR A N 1
ATOM 597 C CA . THR A 1 110 ? 22.66242 -20.98076 -33.35473 1.000 100.95455 98 THR A CA 1
ATOM 598 C C . THR A 1 110 ? 21.50643 -21.79324 -33.93185 1.000 108.80964 98 THR A C 1
ATOM 599 O O . THR A 1 110 ? 20.54780 -21.24794 -34.48829 1.000 105.55000 98 THR A O 1
ATOM 601 N N . LYS A 1 111 ? 21.61323 -23.12166 -33.80288 1.000 111.69728 99 LYS A N 1
ATOM 602 C CA . LYS A 1 111 ? 20.54977 -23.99799 -34.28979 1.000 100.66338 99 LYS A CA 1
ATOM 603 C C . LYS A 1 111 ? 19.26629 -23.77015 -33.50635 1.000 95.62553 99 LYS A C 1
ATOM 604 O O . LYS A 1 111 ? 18.19453 -23.58701 -34.09319 1.000 87.37933 99 LYS A O 1
ATOM 606 N N . LEU A 1 112 ? 19.35693 -23.76420 -32.17178 1.000 95.64749 100 LEU A N 1
ATOM 607 C CA . LEU A 1 112 ? 18.19675 -23.40325 -31.36250 1.000 94.96571 100 LEU A CA 1
ATOM 608 C C . LEU A 1 112 ? 17.62869 -22.05810 -31.80717 1.000 91.70657 100 LEU A C 1
ATOM 609 O O . LEU A 1 112 ? 16.42205 -21.92073 -32.03393 1.000 92.18202 100 LEU A O 1
ATOM 614 N N . GLN A 1 113 ? 18.49688 -21.05784 -31.96260 1.000 89.09588 101 GLN A N 1
ATOM 615 C CA . GLN A 1 113 ? 18.08749 -19.83296 -32.63166 1.000 94.26893 101 GLN A CA 1
ATOM 616 C C . GLN A 1 113 ? 17.53391 -20.12543 -34.02590 1.000 103.28248 101 GLN A C 1
ATOM 617 O O . GLN A 1 113 ? 16.50909 -19.56135 -34.43136 1.000 101.39116 101 GLN A O 1
ATOM 623 N N . ALA A 1 114 ? 18.19487 -21.01182 -34.77437 1.000 111.42196 102 ALA A N 1
ATOM 624 C CA . ALA A 1 114 ? 17.70742 -21.34595 -36.11058 1.000 111.17951 102 ALA A CA 1
ATOM 625 C C . ALA A 1 114 ? 16.32335 -21.98390 -36.05089 1.000 114.21267 102 ALA A C 1
ATOM 626 O O . ALA A 1 114 ? 15.43956 -21.63539 -36.84394 1.000 117.52022 102 ALA A O 1
ATOM 628 N N . LYS A 1 115 ? 16.10784 -22.91085 -35.10870 1.000 108.11083 103 LYS A N 1
ATOM 629 C CA . LYS A 1 115 ? 14.80896 -23.57375 -35.02294 1.000 100.87171 103 LYS A CA 1
ATOM 630 C C . LYS A 1 115 ? 13.74077 -22.63673 -34.47311 1.000 101.41829 103 LYS A C 1
ATOM 631 O O . LYS A 1 115 ? 12.60343 -22.62967 -34.96442 1.000 106.38685 103 LYS A O 1
ATOM 633 N N . LEU A 1 116 ? 14.08039 -21.83646 -33.45796 1.000 92.76698 104 LEU A N 1
ATOM 634 C CA . LEU A 1 116 ? 13.08875 -20.92309 -32.89733 1.000 98.31699 104 LEU A CA 1
ATOM 635 C C . LEU A 1 116 ? 12.60591 -19.93863 -33.95316 1.000 110.92185 104 LEU A C 1
ATOM 636 O O . LEU A 1 116 ? 11.39847 -19.70631 -34.10223 1.000 98.86857 104 LEU A O 1
ATOM 641 N N . LEU A 1 117 ? 13.54295 -19.36819 -34.71613 1.000 118.61820 105 LEU A N 1
ATOM 642 C CA . LEU A 1 117 ? 13.20825 -18.41599 -35.76721 1.000 125.87806 105 LEU A CA 1
ATOM 643 C C . LEU A 1 117 ? 12.25575 -18.99260 -36.80614 1.000 128.61339 105 LEU A C 1
ATOM 644 O O . LEU A 1 117 ? 11.70728 -18.22703 -37.60891 1.000 120.52020 105 LEU A O 1
ATOM 646 N N . ASN A 1 118 ? 12.04978 -20.31442 -36.80908 1.000 136.94166 106 ASN A N 1
ATOM 647 C CA . ASN A 1 118 ? 11.06791 -20.96431 -37.66840 1.000 136.62085 106 ASN A CA 1
ATOM 648 C C . ASN A 1 118 ? 9.76864 -21.30346 -36.95035 1.000 125.35330 106 ASN A C 1
ATOM 649 O O . ASN A 1 118 ? 8.72856 -21.42012 -37.60448 1.000 114.00024 106 ASN A O 1
ATOM 654 N N . LYS A 1 119 ? 9.79996 -21.47741 -35.63135 1.000 131.15116 107 LYS A N 1
ATOM 655 C CA . LYS A 1 119 ? 8.55770 -21.68002 -34.89994 1.000 134.36410 107 LYS A CA 1
ATOM 656 C C . LYS A 1 119 ? 7.73949 -20.39926 -34.81717 1.000 132.13125 107 LYS A C 1
ATOM 657 O O . LYS A 1 119 ? 6.52481 -20.46792 -34.60570 1.000 133.56705 107 LYS A O 1
ATOM 663 N N . LEU A 1 120 ? 8.37182 -19.23849 -34.99285 1.000 130.95871 108 LEU A N 1
ATOM 664 C CA . LEU A 1 120 ? 7.71502 -17.94673 -34.83931 1.000 123.85100 108 LEU A CA 1
ATOM 665 C C . LEU A 1 120 ? 7.97162 -17.10420 -36.08211 1.000 124.92310 108 LEU A C 1
ATOM 666 O O . LEU A 1 120 ? 8.60998 -17.54896 -37.04189 1.000 121.16170 108 LEU A O 1
ATOM 671 N N . GLY A 1 121 ? 7.48921 -15.86101 -36.04583 1.000 127.29958 109 GLY A N 1
ATOM 672 C CA . GLY A 1 121 ? 7.39723 -15.04117 -37.23604 1.000 138.78769 109 GLY A CA 1
ATOM 673 C C . GLY A 1 121 ? 8.70002 -14.38705 -37.66721 1.000 145.95420 109 GLY A C 1
ATOM 674 O O . GLY A 1 121 ? 9.77378 -14.60296 -37.10672 1.000 144.13215 109 GLY A O 1
ATOM 675 N N . GLU A 1 122 ? 8.58629 -13.57375 -38.72160 1.000 156.76875 110 GLU A N 1
ATOM 676 C CA . GLU A 1 122 ? 9.69376 -12.75820 -39.20522 1.000 165.08417 110 GLU A CA 1
ATOM 677 C C . GLU A 1 122 ? 9.92360 -11.52512 -38.34231 1.000 161.72909 110 GLU A C 1
ATOM 678 O O . GLU A 1 122 ? 10.93382 -10.83571 -38.52606 1.000 168.98917 110 GLU A O 1
ATOM 680 N N . ASN A 1 123 ? 9.00811 -11.23044 -37.41742 1.000 149.11035 111 ASN A N 1
ATOM 681 C CA . ASN A 1 123 ? 9.22086 -10.22956 -36.38343 1.000 129.90043 111 ASN A CA 1
ATOM 682 C C . ASN A 1 123 ? 9.93548 -10.80947 -35.16093 1.000 119.22392 111 ASN A C 1
ATOM 683 O O . ASN A 1 123 ? 9.77121 -10.29255 -34.05042 1.000 116.02366 111 ASN A O 1
ATOM 688 N N . ALA A 1 124 ? 10.71237 -11.87632 -35.35034 1.000 112.98650 112 ALA A N 1
ATOM 689 C CA . ALA A 1 124 ? 11.57037 -12.46112 -34.32786 1.000 101.58707 112 ALA A CA 1
ATOM 690 C C . ALA A 1 124 ? 13.02522 -12.17742 -34.68566 1.000 96.02302 112 ALA A C 1
ATOM 691 O O . ALA A 1 124 ? 13.43191 -12.37608 -35.83393 1.000 96.62857 112 ALA A O 1
ATOM 693 N N . VAL A 1 125 ? 13.80810 -11.71585 -33.71611 1.000 96.67211 113 VAL A N 1
ATOM 694 C CA . VAL A 1 125 ? 15.17070 -11.24901 -33.95157 1.000 102.14785 113 VAL A CA 1
ATOM 695 C C . VAL A 1 125 ? 16.12813 -12.06369 -33.08313 1.000 94.97258 113 VAL A C 1
ATOM 696 O O . VAL A 1 125 ? 15.85933 -12.25992 -31.89781 1.000 79.63986 113 VAL A O 1
ATOM 700 N N . PRO A 1 126 ? 17.23065 -12.56867 -33.62693 1.000 93.94151 114 PRO A N 1
ATOM 701 C CA . PRO A 1 126 ? 18.18206 -13.30446 -32.79361 1.000 98.45015 114 PRO A CA 1
ATOM 702 C C . PRO A 1 126 ? 19.23878 -12.38165 -32.21457 1.000 101.54554 114 PRO A C 1
ATOM 703 O O . PRO A 1 126 ? 19.85363 -11.57767 -32.92676 1.000 96.29230 114 PRO A O 1
ATOM 707 N N . PHE A 1 127 ? 19.44744 -12.48632 -30.91232 1.000 98.12061 115 PHE A N 1
ATOM 708 C CA . PHE A 1 127 ? 20.50298 -11.75329 -30.24096 1.000 91.05182 115 PHE A CA 1
ATOM 709 C C . PHE A 1 127 ? 21.55880 -12.72652 -29.74555 1.000 86.69079 115 PHE A C 1
ATOM 710 O O . PHE A 1 127 ? 21.32242 -13.93619 -29.60324 1.000 80.97008 115 PHE A O 1
ATOM 718 N N . HIS A 1 128 ? 22.72690 -12.16024 -29.46561 1.000 82.06384 116 HIS A N 1
ATOM 719 C CA . HIS A 1 128 ? 23.84738 -12.90291 -28.91972 1.000 76.96996 116 HIS A CA 1
ATOM 720 C C . HIS A 1 128 ? 24.62209 -11.99755 -27.96950 1.000 73.79705 116 HIS A C 1
ATOM 721 O O . HIS A 1 128 ? 24.84991 -10.82826 -28.27384 1.000 72.53005 116 HIS A O 1
ATOM 728 N N . TYR A 1 129 ? 25.00969 -12.53006 -26.81381 1.000 76.21174 117 TYR A N 1
ATOM 729 C CA . TYR A 1 129 ? 25.93618 -11.85615 -25.90923 1.000 71.34415 117 TYR A CA 1
ATOM 730 C C . TYR A 1 129 ? 27.13825 -12.76262 -25.66271 1.000 71.56918 117 TYR A C 1
ATOM 731 O O . TYR A 1 129 ? 26.96861 -13.93987 -25.33107 1.000 58.77579 117 TYR A O 1
ATOM 740 N N . ASP A 1 130 ? 28.34474 -12.20821 -25.77643 1.000 73.20257 118 ASP A N 1
ATOM 741 C CA . ASP A 1 130 ? 29.52194 -12.87824 -25.23195 1.000 72.79829 118 ASP A CA 1
ATOM 742 C C . ASP A 1 130 ? 29.35829 -13.07922 -23.73319 1.000 65.52333 118 ASP A C 1
ATOM 743 O O . ASP A 1 130 ? 29.14774 -12.10220 -23.00344 1.000 58.43032 118 ASP A O 1
ATOM 748 N N . LEU A 1 131 ? 29.46060 -14.33545 -23.27287 1.000 59.63673 119 LEU A N 1
ATOM 749 C CA . LEU A 1 131 ? 29.41215 -14.58950 -21.83888 1.000 68.88751 119 LEU A CA 1
ATOM 750 C C . LEU A 1 131 ? 30.44129 -13.70538 -21.13199 1.000 71.24102 119 LEU A C 1
ATOM 751 O O . LEU A 1 131 ? 31.55089 -13.52380 -21.64369 1.000 84.50617 119 LEU A O 1
ATOM 756 N N . PRO A 1 132 ? 30.09183 -13.07795 -20.00203 1.000 67.51119 120 PRO A N 1
ATOM 757 C CA . PRO A 1 132 ? 31.04501 -12.14730 -19.35294 1.000 73.59442 120 PRO A CA 1
ATOM 758 C C . PRO A 1 132 ? 31.98616 -12.81318 -18.35155 1.000 83.79612 120 PRO A C 1
ATOM 759 O O . PRO A 1 132 ? 31.78872 -12.81353 -17.13549 1.000 87.28965 120 PRO A O 1
ATOM 763 N N . THR A 1 133 ? 33.04553 -13.40145 -18.89651 1.000 85.26002 121 THR A N 1
ATOM 764 C CA . THR A 1 133 ? 34.20758 -13.78242 -18.11580 1.000 76.24032 121 THR A CA 1
ATOM 765 C C . THR A 1 133 ? 34.82782 -12.53454 -17.48843 1.000 75.39996 121 THR A C 1
ATOM 766 O O . THR A 1 133 ? 34.44207 -11.40105 -17.78612 1.000 82.18493 121 THR A O 1
ATOM 770 N N . ASN A 1 134 ? 35.78576 -12.74886 -16.59044 1.000 77.14068 122 ASN A N 1
ATOM 771 C CA . ASN A 1 134 ? 36.41124 -11.65218 -15.85146 1.000 94.89573 122 ASN A CA 1
ATOM 772 C C . ASN 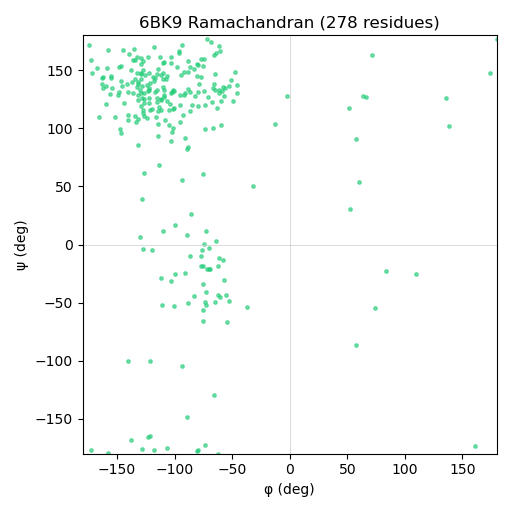A 1 134 ? 35.35740 -10.77017 -15.17475 1.000 96.22626 122 ASN A C 1
ATOM 773 O O . ASN A 1 134 ? 35.53683 -9.55878 -15.01046 1.000 89.58095 122 ASN A O 1
ATOM 778 N N . THR A 1 135 ? 34.24580 -11.40478 -14.80668 1.000 95.08850 123 THR A N 1
ATOM 779 C CA . THR A 1 135 ? 33.28335 -11.02915 -13.78403 1.000 91.10420 123 THR A CA 1
ATOM 780 C C . THR A 1 135 ? 33.08597 -12.24736 -12.89392 1.000 80.38530 123 THR A C 1
ATOM 781 O O . THR A 1 135 ? 33.33227 -13.37752 -13.33154 1.000 77.54431 123 THR A O 1
ATOM 785 N N . PRO A 1 136 ? 32.67377 -12.05487 -11.64106 1.000 71.01436 124 PRO A N 1
ATOM 786 C CA . PRO A 1 136 ? 32.63797 -13.17586 -10.70116 1.000 58.26753 124 PRO A CA 1
ATOM 787 C C . PRO A 1 136 ? 31.45742 -14.10078 -10.91189 1.000 66.01861 124 PRO A C 1
ATOM 788 O O . PRO A 1 136 ? 30.34864 -13.66961 -11.24014 1.000 64.94471 124 PRO A O 1
ATOM 792 N N . ASP A 1 137 ? 31.72551 -15.39395 -10.68072 1.000 65.60099 125 ASP A N 1
ATOM 793 C CA . ASP A 1 137 ? 30.69343 -16.42980 -10.64894 1.000 63.44357 125 ASP A CA 1
ATOM 794 C C . ASP A 1 137 ? 29.52398 -16.07330 -9.73383 1.000 68.84583 125 ASP A C 1
ATOM 795 O O . ASP A 1 137 ? 29.70004 -15.49029 -8.65846 1.000 70.53657 125 ASP A O 1
ATOM 800 N N . THR A 1 138 ? 28.32115 -16.42122 -10.18660 1.000 74.85475 126 THR A N 1
ATOM 801 C CA . THR A 1 138 ? 27.14830 -16.44536 -9.32485 1.000 70.84031 126 THR A CA 1
ATOM 802 C C . THR A 1 138 ? 27.47744 -17.13602 -8.00922 1.000 72.35231 126 THR A C 1
ATOM 803 O O . THR A 1 138 ? 28.06010 -18.22770 -7.98840 1.000 67.74179 126 THR A O 1
ATOM 807 N N . VAL A 1 139 ? 27.12421 -16.47824 -6.91173 1.000 70.34161 127 VAL A N 1
ATOM 808 C CA . VAL A 1 139 ? 27.40749 -16.98238 -5.57395 1.000 63.02537 127 VAL A CA 1
ATOM 809 C C . VAL A 1 139 ? 26.39490 -16.36472 -4.62405 1.000 64.76085 127 VAL A C 1
ATOM 810 O O . VAL A 1 139 ? 26.00625 -15.19976 -4.76805 1.000 47.68619 127 VAL A O 1
ATOM 814 N N . CYS A 1 140 ? 25.95940 -17.14274 -3.64695 1.000 70.35522 128 CYS A N 1
ATOM 815 C CA . CYS A 1 140 ? 24.87950 -16.64887 -2.81155 1.000 65.41594 128 CYS A CA 1
ATOM 816 C C . CYS A 1 140 ? 25.06916 -17.19583 -1.40630 1.000 55.15293 128 CYS A C 1
ATOM 817 O O . CYS A 1 140 ? 24.67318 -18.33023 -1.13566 1.000 65.93171 128 CYS A O 1
ATOM 820 N N . ILE A 1 141 ? 25.62412 -16.37484 -0.52271 1.000 52.86504 129 ILE A N 1
ATOM 821 C CA . ILE A 1 141 ? 25.85490 -16.75541 0.87024 1.000 71.07119 129 ILE A CA 1
ATOM 822 C C . ILE A 1 141 ? 24.59647 -16.50291 1.67532 1.000 70.76598 129 ILE A C 1
ATOM 823 O O . ILE A 1 141 ? 24.14186 -15.36052 1.78044 1.000 63.13948 129 ILE A O 1
ATOM 828 N N . GLN A 1 142 ? 24.06460 -17.55788 2.27295 1.000 91.97656 130 GLN A N 1
ATOM 829 C CA . GLN A 1 142 ? 22.92008 -17.43350 3.15063 1.000 108.56208 130 GLN A CA 1
ATOM 830 C C . GLN A 1 142 ? 23.32940 -16.82990 4.49278 1.000 108.34547 130 GLN A C 1
ATOM 831 O O . GLN A 1 142 ? 24.50246 -16.84462 4.86872 1.000 113.77138 130 GLN A O 1
ATOM 833 N N . PRO A 1 143 ? 22.37382 -16.27761 5.23783 1.000 97.61264 131 PRO A N 1
ATOM 834 C CA . PRO A 1 143 ? 22.72229 -15.84452 6.58351 1.000 97.54641 131 PRO A CA 1
ATOM 835 C C . PRO A 1 143 ? 22.41656 -16.93180 7.60983 1.000 103.90936 131 PRO A C 1
ATOM 836 O O . PRO A 1 143 ? 21.66133 -17.86797 7.31924 1.000 105.63641 131 PRO A O 1
ATOM 840 N N . ALA A 1 150 ? 25.11230 -11.88905 7.78478 1.000 58.29777 138 ALA A N 1
ATOM 841 C CA . ALA A 1 150 ? 25.31901 -11.00990 6.62319 1.000 74.01602 138 ALA A CA 1
ATOM 842 C C . ALA A 1 150 ? 25.01713 -11.72382 5.29326 1.000 80.42071 138 ALA A C 1
ATOM 843 O O . ALA A 1 150 ? 25.82336 -12.53962 4.83574 1.000 81.87238 138 ALA A O 1
ATOM 844 N N . PRO A 1 151 ? 23.85953 -11.43105 4.69319 1.000 83.92547 139 PRO A N 1
ATOM 845 C CA . PRO A 1 151 ? 23.52587 -12.02369 3.39502 1.000 80.22526 139 PRO A CA 1
ATOM 846 C C . PRO A 1 151 ? 24.32269 -11.36009 2.28079 1.000 75.58437 139 PRO A C 1
ATOM 847 O O . PRO A 1 151 ? 24.73175 -10.19671 2.37221 1.000 66.96095 139 PRO A O 1
ATOM 851 N N . CYS A 1 152 ? 24.53509 -12.11517 1.20880 1.000 65.35759 140 CYS A N 1
ATOM 852 C CA . CYS A 1 152 ? 25.65345 -11.72765 0.37511 1.000 71.49920 140 CYS A CA 1
ATOM 853 C C . CYS A 1 152 ? 25.63013 -12.55713 -0.89933 1.000 72.16144 140 CYS A C 1
ATOM 854 O O . CYS A 1 152 ? 25.20032 -13.71659 -0.87592 1.000 79.26627 140 CYS A O 1
ATOM 857 N N . GLY A 1 153 ? 26.08419 -11.96568 -2.00147 1.000 58.46666 141 GLY A N 1
ATOM 858 C CA . GLY A 1 153 ? 26.24171 -12.73518 -3.21854 1.000 59.64948 141 GLY A CA 1
ATOM 859 C C . GLY A 1 153 ? 26.32569 -11.90190 -4.49276 1.000 58.35193 141 GLY A C 1
ATOM 860 O O . GLY A 1 153 ? 26.39452 -10.66896 -4.47152 1.000 45.78425 141 GLY A O 1
ATOM 861 N N . VAL A 1 154 ? 26.33541 -12.63504 -5.60979 1.000 46.80645 142 VAL A N 1
ATOM 862 C CA . VAL A 1 154 ? 26.43752 -12.09003 -6.95414 1.000 55.91805 142 VAL A CA 1
ATOM 863 C C . VAL A 1 154 ? 25.36967 -12.73401 -7.82962 1.000 60.82619 142 VAL A C 1
ATOM 864 O O . VAL A 1 154 ? 25.11636 -13.94560 -7.74432 1.000 64.42769 142 VAL A O 1
ATOM 868 N N . ASP A 1 155 ? 24.75637 -11.91422 -8.68093 1.000 53.06787 143 ASP A N 1
ATOM 869 C CA . ASP A 1 155 ? 23.60929 -12.28872 -9.48903 1.000 51.54169 143 ASP A CA 1
ATOM 870 C C . ASP A 1 155 ? 23.81819 -11.81208 -10.92164 1.000 61.62872 143 ASP A C 1
ATOM 871 O O . ASP A 1 155 ? 24.60130 -10.90024 -11.19401 1.000 61.09536 143 ASP A O 1
ATOM 876 N N . TYR A 1 156 ? 23.09619 -12.44552 -11.84040 1.000 72.74779 144 TYR A N 1
ATOM 877 C CA . TYR A 1 156 ? 23.17453 -12.12847 -13.25885 1.000 63.69060 144 TYR A CA 1
ATOM 878 C C . TYR A 1 156 ? 21.77497 -12.13124 -13.85124 1.000 56.05049 144 TYR A C 1
ATOM 879 O O . TYR A 1 156 ? 20.89496 -12.86598 -13.40824 1.000 53.18177 144 TYR A O 1
ATOM 888 N N . GLN A 1 157 ? 21.58654 -11.30679 -14.87147 1.000 66.98108 145 GLN A N 1
ATOM 889 C CA . GLN A 1 157 ? 20.29575 -11.16510 -15.52498 1.000 66.76345 145 GLN A CA 1
ATOM 890 C C . GLN A 1 157 ? 20.48120 -10.69098 -16.96372 1.000 77.27904 145 GLN A C 1
ATOM 891 O O . GLN 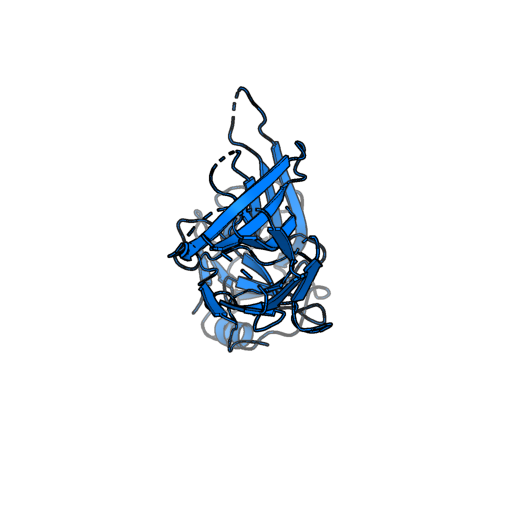A 1 157 ? 21.26128 -9.76264 -17.22284 1.000 70.01803 145 GLN A O 1
ATOM 897 N N . VAL A 1 158 ? 19.75862 -11.31900 -17.89705 1.000 77.62542 146 VAL A N 1
ATOM 898 C CA . VAL A 1 158 ? 19.56663 -10.74142 -19.22523 1.000 69.51316 146 VAL A CA 1
ATOM 899 C C . VAL A 1 158 ? 18.33638 -9.84960 -19.17675 1.000 69.28002 146 VAL A C 1
ATOM 900 O O . VAL A 1 158 ? 17.29861 -10.24549 -18.63112 1.000 51.18778 146 VAL A O 1
ATOM 904 N N . THR A 1 159 ? 18.45685 -8.64712 -19.73885 1.000 62.46172 147 THR A N 1
ATOM 905 C CA . THR A 1 159 ? 17.38127 -7.66137 -19.75923 1.000 68.35698 147 THR A CA 1
ATOM 906 C C . THR A 1 159 ? 17.27284 -7.13673 -21.17450 1.000 72.47018 147 THR A C 1
ATOM 907 O O . THR A 1 159 ? 18.26792 -6.65950 -21.72747 1.000 81.84619 147 THR A O 1
ATOM 911 N N . THR A 1 160 ? 16.08415 -7.22855 -21.76398 1.000 68.02710 148 THR A N 1
ATOM 912 C CA . THR A 1 160 ? 15.82523 -6.59860 -23.05207 1.000 76.56378 148 THR A CA 1
ATOM 913 C C . THR A 1 160 ? 14.62697 -5.66528 -22.93431 1.000 76.40099 148 THR A C 1
ATOM 914 O O . THR A 1 160 ? 13.62393 -5.99828 -22.29606 1.000 69.13386 148 THR A O 1
ATOM 918 N N . TYR A 1 161 ? 14.74603 -4.48824 -23.54758 1.000 80.73867 149 TYR A N 1
ATOM 919 C CA . TYR A 1 161 ? 13.81191 -3.40268 -23.30489 1.000 74.94160 149 TYR A CA 1
ATOM 920 C C . TYR A 1 161 ? 13.64721 -2.56091 -24.56052 1.000 86.23638 149 TYR A C 1
ATOM 921 O O . TYR A 1 161 ? 14.54791 -2.48322 -25.40001 1.000 85.73108 149 TYR A O 1
ATOM 930 N N . VAL A 1 162 ? 12.47678 -1.92503 -24.67248 1.000 95.77709 150 VAL A N 1
ATOM 931 C CA . VAL A 1 162 ? 12.21427 -0.94050 -25.71762 1.000 97.93714 150 VAL A CA 1
ATOM 932 C C . VAL A 1 162 ? 12.68108 0.43541 -25.25194 1.000 99.81280 150 VAL A C 1
ATOM 933 O O . VAL A 1 162 ? 12.72139 0.72988 -24.05022 1.000 99.80398 150 VAL A O 1
ATOM 935 N N . SER A 1 163 ? 13.04411 1.28797 -26.20326 1.000 105.07789 151 SER A N 1
ATOM 936 C CA . SER A 1 163 ? 13.44265 2.65746 -25.88680 1.000 111.77872 151 SER A CA 1
ATOM 937 C C . SER A 1 163 ? 13.62621 3.43923 -27.18364 1.000 120.04021 151 SER A C 1
ATOM 938 O O . SER A 1 163 ? 13.35546 2.94943 -28.28641 1.000 120.84812 151 SER A O 1
ATOM 941 N N . GLN A 1 164 ? 14.06380 4.68412 -27.02429 1.000 124.05552 152 GLN A N 1
ATOM 942 C CA . GLN A 1 164 ? 14.59083 5.52476 -28.08937 1.000 119.95195 152 GLN A CA 1
ATOM 943 C C . GLN A 1 164 ? 15.94928 6.08212 -27.65858 1.000 123.06342 152 GLN A C 1
ATOM 944 O O . GLN A 1 164 ? 16.27595 7.24995 -27.89929 1.000 123.07359 152 GLN A O 1
ATOM 950 N N . ASN A 1 165 ? 16.74028 5.23671 -26.98187 1.000 121.91157 153 ASN A N 1
ATOM 951 C CA . ASN A 1 165 ? 18.11141 5.51167 -26.54360 1.000 124.31792 153 ASN A CA 1
ATOM 952 C C . ASN A 1 165 ? 18.63185 4.36430 -25.67581 1.000 105.70389 153 ASN A C 1
ATOM 953 O O . ASN A 1 165 ? 17.85421 3.73455 -24.94953 1.000 105.61497 153 ASN A O 1
ATOM 955 N N . MET A 1 166 ? 19.94522 4.09229 -25.72837 1.000 93.59317 154 MET A N 1
ATOM 956 C CA . MET A 1 166 ? 20.51193 2.95615 -24.99561 1.000 89.53911 154 MET A CA 1
ATOM 957 C C . MET A 1 166 ? 20.61571 3.23254 -23.49671 1.000 93.43328 154 MET A C 1
ATOM 958 O O . MET A 1 166 ? 20.42987 2.31480 -22.68501 1.000 82.92711 154 MET A O 1
ATOM 963 N N . ASP A 1 167 ? 20.88809 4.48507 -23.11950 1.000 104.50569 155 ASP A N 1
ATOM 964 C CA . ASP A 1 167 ? 20.93427 4.92669 -21.73186 1.000 107.42361 155 ASP A CA 1
ATOM 965 C C . ASP A 1 167 ? 19.65819 5.63913 -21.29377 1.000 106.21607 155 ASP A C 1
ATOM 966 O O . ASP A 1 167 ? 19.66516 6.33521 -20.27160 1.000 114.64232 155 ASP A O 1
ATOM 971 N N . ASP A 1 168 ? 18.56965 5.48342 -22.04313 1.000 101.40344 156 ASP A N 1
ATOM 972 C CA . ASP A 1 168 ? 17.27393 5.94936 -21.58419 1.000 99.89385 156 ASP A CA 1
ATOM 973 C C . ASP A 1 168 ? 16.79305 5.10769 -20.39657 1.000 114.79416 156 ASP A C 1
ATOM 974 O O . ASP A 1 168 ? 17.41513 4.11115 -19.99743 1.000 106.65580 156 ASP A O 1
ATOM 976 N N . LYS A 1 169 ? 15.66346 5.52723 -19.82983 1.000 119.78129 157 LYS A N 1
ATOM 977 C CA . LYS A 1 169 ? 15.09701 4.85271 -18.67016 1.000 119.11195 157 LYS A CA 1
ATOM 978 C C . LYS A 1 169 ? 14.65088 3.44161 -19.02432 1.000 117.94186 157 LYS A C 1
ATOM 979 O O . LYS A 1 169 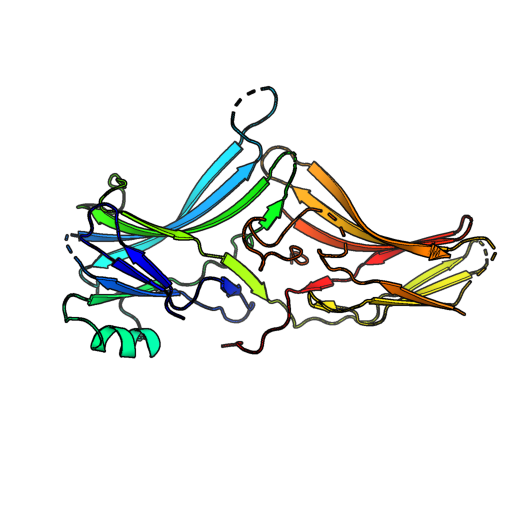? 14.05611 3.20615 -20.07916 1.000 125.65922 157 LYS A O 1
ATOM 981 N N . ILE A 1 170 ? 14.92535 2.49638 -18.12940 1.000 108.92771 158 ILE A N 1
ATOM 982 C CA . ILE A 1 170 ? 14.44584 1.13600 -18.34191 1.000 97.03668 158 ILE A CA 1
ATOM 983 C C . ILE A 1 170 ? 13.23614 0.91001 -17.44865 1.000 105.40493 158 ILE A C 1
ATOM 984 O O . ILE A 1 170 ? 13.37422 0.60848 -16.25785 1.000 111.14931 158 ILE A O 1
ATOM 989 N N . HIS A 1 171 ? 12.04078 1.07569 -18.01387 1.000 105.64949 159 HIS A N 1
ATOM 990 C CA . HIS A 1 171 ? 10.80907 0.87154 -17.26779 1.000 95.67241 159 HIS A CA 1
ATOM 991 C C . HIS A 1 171 ? 10.58056 -0.61909 -17.00439 1.000 87.35792 159 HIS A C 1
ATOM 992 O O . HIS A 1 171 ? 11.33922 -1.48410 -17.45441 1.000 103.78333 159 HIS A O 1
ATOM 999 N N . LYS A 1 172 ? 9.50633 -0.92105 -16.26771 1.000 82.71564 160 LYS A N 1
ATOM 1000 C CA . LYS A 1 172 ? 9.16081 -2.30110 -15.93190 1.000 84.70594 160 LYS A CA 1
ATOM 1001 C C . LYS A 1 172 ? 8.21915 -2.95179 -16.93638 1.000 100.71624 160 LYS A C 1
ATOM 1002 O O . LYS A 1 172 ? 8.23253 -4.18346 -17.06992 1.000 111.92959 160 LYS A O 1
ATOM 1004 N N . ARG A 1 173 ? 7.43245 -2.16010 -17.66657 1.000 93.60575 161 ARG A N 1
ATOM 1005 C CA . ARG A 1 173 ? 6.46288 -2.71321 -18.60978 1.000 102.92128 161 ARG A CA 1
ATOM 1006 C C . ARG A 1 173 ? 7.14136 -3.22472 -19.87933 1.000 114.14807 161 ARG A C 1
ATOM 1007 O O . ARG A 1 173 ? 6.99160 -4.39760 -20.24566 1.000 116.21745 161 ARG A O 1
ATOM 1009 N N . ASN A 1 174 ? 7.89099 -2.35185 -20.56428 1.000 119.30447 162 ASN A N 1
ATOM 1010 C CA . ASN A 1 174 ? 8.62874 -2.69380 -21.78158 1.000 117.70928 162 ASN A CA 1
ATOM 1011 C C . ASN A 1 174 ? 9.90625 -3.49549 -21.52612 1.000 103.91143 162 ASN A C 1
ATOM 1012 O O . ASN A 1 174 ? 10.57921 -3.87479 -22.49027 1.000 91.20224 162 ASN A O 1
ATOM 1017 N N . SER A 1 175 ? 10.28388 -3.72653 -20.27400 1.000 94.85896 163 SER A N 1
ATOM 1018 C CA . SER A 1 175 ? 11.43034 -4.56681 -19.98211 1.000 86.59631 163 SER A CA 1
ATOM 1019 C C . SER A 1 175 ? 10.99058 -6.03001 -19.88191 1.000 81.41983 163 SER A C 1
ATOM 1020 O O . SER A 1 175 ? 9.80901 -6.33808 -19.68268 1.000 77.09650 163 SER A O 1
ATOM 1022 N N . VAL A 1 176 ? 11.95644 -6.93512 -20.07546 1.000 70.70696 164 VAL A N 1
ATOM 1023 C CA . VAL A 1 176 ? 11.85632 -8.30791 -19.59687 1.000 77.64978 164 VAL A CA 1
ATOM 1024 C C . VAL A 1 176 ? 13.16798 -8.63570 -18.90364 1.000 81.84938 164 VAL A C 1
ATOM 1025 O O . VAL A 1 176 ? 14.22945 -8.12669 -19.28152 1.000 71.57431 164 VAL A O 1
ATOM 1029 N N . SER A 1 177 ? 13.09352 -9.48435 -17.87467 1.000 83.02105 165 SER A N 1
ATOM 1030 C CA . SER A 1 177 ? 14.30101 -9.95584 -17.20393 1.000 70.43298 165 SER A CA 1
ATOM 1031 C C . SER A 1 177 ? 14.18453 -11.42458 -16.85028 1.000 64.54566 165 SER A C 1
ATOM 1032 O O . SER A 1 177 ? 13.17595 -11.87190 -16.30014 1.000 75.24465 165 SER A O 1
ATOM 1035 N N . LEU A 1 178 ? 15.22210 -12.16410 -17.19306 1.000 65.57223 166 LEU A N 1
ATOM 1036 C CA . LEU A 1 178 ? 15.34238 -13.57252 -16.87879 1.000 73.47221 166 LEU A CA 1
ATOM 1037 C C . LEU A 1 178 ? 16.62872 -13.70302 -16.07738 1.000 78.53075 166 LEU A C 1
ATOM 1038 O O . LEU A 1 178 ? 17.68321 -13.21150 -16.50588 1.000 76.91859 166 LEU A O 1
ATOM 1043 N N . SER A 1 179 ? 16.52869 -14.29853 -14.89207 1.000 72.02777 167 SER A N 1
ATOM 1044 C CA . SER A 1 179 ? 17.71953 -14.63348 -14.13477 1.000 56.73107 167 SER A CA 1
ATOM 1045 C C . SER A 1 179 ? 18.52157 -15.68401 -14.88194 1.000 61.00917 167 SER A C 1
ATOM 1046 O O . SER A 1 179 ? 17.96952 -16.68614 -15.35211 1.000 62.52813 167 SER A O 1
ATOM 1049 N N . ILE A 1 180 ? 19.82627 -15.45723 -14.99083 1.000 62.14965 168 ILE A N 1
ATOM 1050 C CA . ILE A 1 180 ? 20.74348 -16.46602 -15.48524 1.000 68.52853 168 ILE A CA 1
ATOM 1051 C C . ILE A 1 180 ? 21.73110 -16.77415 -14.37237 1.000 77.16478 168 ILE A C 1
ATOM 1052 O O . ILE A 1 180 ? 21.80570 -16.08315 -13.35349 1.000 85.44032 168 ILE A O 1
ATOM 1057 N N . ARG A 1 181 ? 22.50322 -17.82263 -14.58800 1.000 71.59870 169 ARG A N 1
ATOM 1058 C CA . ARG A 1 181 ? 23.52031 -18.24113 -13.64574 1.000 59.32914 169 ARG A CA 1
ATOM 1059 C C . ARG A 1 181 ? 24.80171 -18.38570 -14.43829 1.000 63.58199 169 ARG A C 1
ATOM 1060 O O . ARG A 1 181 ? 24.82370 -19.07070 -15.46319 1.000 70.09638 169 ARG A O 1
ATOM 1068 N N . LYS A 1 182 ? 25.85125 -17.71371 -13.99714 1.000 62.30819 170 LYS A N 1
ATOM 1069 C CA . LYS A 1 182 ? 27.13672 -17.76927 -14.67935 1.000 68.04219 170 LYS A CA 1
ATOM 1070 C C . LYS A 1 182 ? 28.14498 -18.42928 -13.75188 1.000 69.31924 170 LYS A C 1
ATOM 1071 O O . LYS A 1 182 ? 28.35188 -17.96106 -12.62456 1.000 64.70446 170 LYS A O 1
ATOM 1077 N N . LEU A 1 183 ? 28.75524 -19.52229 -14.22046 1.000 67.46114 171 LEU A N 1
ATOM 1078 C CA . LEU A 1 183 ? 29.62454 -20.34642 -13.39517 1.000 68.30876 171 LEU A CA 1
ATOM 1079 C C . LEU A 1 183 ? 30.91349 -20.63111 -14.15466 1.000 75.22550 171 LEU A C 1
ATOM 1080 O O . LEU A 1 183 ? 30.98112 -20.47161 -15.37516 1.000 94.33638 171 LEU A O 1
ATOM 1085 N N . SER A 1 184 ? 31.94960 -21.03091 -13.41531 1.000 67.77311 172 SER A N 1
ATOM 1086 C CA . SER A 1 184 ? 33.27787 -21.28303 -13.96744 1.000 59.81198 172 SER A CA 1
ATOM 1087 C C . SER A 1 184 ? 33.57131 -22.76814 -13.89121 1.000 79.14818 172 SER A C 1
ATOM 1088 O O . SER A 1 184 ? 33.70908 -23.32670 -12.79788 1.000 80.15432 172 SER A O 1
ATOM 1091 N N . TYR A 1 185 ? 33.71103 -23.39668 -15.04946 1.000 83.88735 173 TYR A N 1
ATOM 1092 C CA . TYR A 1 185 ? 34.07012 -24.80518 -15.11827 1.000 80.23108 173 TYR A CA 1
ATOM 1093 C C . TYR A 1 185 ? 35.54786 -24.90009 -15.49102 1.000 93.48029 173 TYR A C 1
ATOM 1094 O O . TYR A 1 185 ? 35.91785 -24.97171 -16.66038 1.000 111.28616 173 TYR A O 1
ATOM 1103 N N . PHE A 1 186 ? 36.40728 -24.89929 -14.47241 1.000 96.47734 174 PHE A N 1
ATOM 1104 C CA . PHE A 1 186 ? 37.85489 -24.94557 -14.66136 1.000 97.18770 174 PHE A CA 1
ATOM 1105 C C . PHE A 1 186 ? 38.37591 -26.32115 -14.24313 1.000 96.97886 174 PHE A C 1
ATOM 1106 O O . PHE A 1 186 ? 38.45205 -26.63866 -13.04603 1.000 79.05630 174 PHE A O 1
ATOM 1114 N N . GLU A 1 187 ? 38.74480 -27.12880 -15.23648 1.000 103.84664 175 GLU A N 1
ATOM 1115 C CA . GLU A 1 187 ? 39.22370 -28.48469 -15.00526 1.000 103.26038 175 GLU A CA 1
ATOM 1116 C C . GLU A 1 187 ? 40.74183 -28.58922 -15.06323 1.000 101.34221 175 GLU A C 1
ATOM 1117 O O . GLU A 1 187 ? 41.36197 -29.08059 -14.11557 1.000 101.10744 175 GLU A O 1
ATOM 1123 N N . PHE A 1 188 ? 41.35310 -28.10639 -16.14578 1.000 106.92859 176 PHE A N 1
ATOM 1124 C CA . PHE A 1 188 ? 42.74263 -28.43756 -16.45055 1.000 114.27675 176 PHE A CA 1
ATOM 1125 C C . PHE A 1 188 ? 43.72206 -27.76615 -15.47892 1.000 116.66883 176 PHE A C 1
ATOM 1126 O O . PHE A 1 188 ? 43.70004 -26.54556 -15.29439 1.000 104.56719 176 PHE A O 1
ATOM 1128 N N . GLY A 1 189 ? 44.59743 -28.57480 -14.87126 1.000 124.46847 177 GLY A N 1
ATOM 1129 C CA . GLY A 1 189 ? 45.51953 -28.11624 -13.84284 1.000 128.70956 177 GLY A CA 1
ATOM 1130 C C . GLY A 1 189 ? 45.64639 -29.09501 -12.68588 1.000 133.05889 177 GLY A C 1
ATOM 1131 O O . GLY A 1 189 ? 44.77724 -29.15083 -11.81165 1.000 123.14345 177 GLY A O 1
ATOM 1132 N N . SER A 1 190 ? 46.73243 -29.87037 -12.66321 1.000 146.57078 178 SER A N 1
ATOM 1133 C CA . SER A 1 190 ? 46.85259 -31.00538 -11.75068 1.000 146.42881 178 SER A CA 1
ATOM 1134 C C . SER A 1 190 ? 47.54992 -30.67826 -10.43290 1.000 136.30527 178 SER A C 1
ATOM 1135 O O . SER A 1 190 ? 46.95053 -30.05579 -9.54862 1.000 107.95276 178 SER A O 1
ATOM 1136 N N . ASP A 1 191 ? 48.81441 -31.10610 -10.30258 1.000 144.63723 179 ASP A N 1
ATOM 1137 C CA . ASP A 1 191 ? 49.55809 -31.08137 -9.03474 1.000 143.84596 179 ASP A CA 1
ATOM 1138 C C . ASP A 1 191 ? 48.84529 -31.93166 -7.98270 1.000 147.79500 179 ASP A C 1
ATOM 1139 O O . ASP A 1 191 ? 48.56295 -31.48561 -6.86925 1.000 154.50854 179 ASP A O 1
ATOM 1141 N N . GLU A 1 192 ? 48.58305 -33.18321 -8.34449 1.000 147.22934 180 GLU A N 1
ATOM 1142 C CA . GLU A 1 192 ? 47.52247 -33.97080 -7.72940 1.000 140.93438 180 GLU A CA 1
ATOM 1143 C C . GLU A 1 192 ? 47.91169 -34.42242 -6.32025 1.000 139.77531 180 GLU A C 1
ATOM 1144 O O . GLU A 1 192 ? 48.92708 -34.00903 -5.75555 1.000 148.37633 180 GLU A O 1
ATOM 1146 N N . GLN A 1 193 ? 47.05869 -35.27805 -5.73295 1.000 131.64032 181 GLN A N 1
ATOM 1147 C CA . GLN A 1 193 ? 47.17158 -35.93577 -4.42886 1.000 103.12435 181 GLN A CA 1
ATOM 1148 C C . GLN A 1 193 ? 47.31314 -34.95288 -3.26854 1.000 102.09391 181 GLN A C 1
ATOM 1149 O O . GLN A 1 193 ? 48.43396 -34.55139 -2.91462 1.000 85.56174 181 GLN A O 1
ATOM 1155 N N . PRO A 1 194 ? 46.19689 -34.53239 -2.66632 1.000 101.09061 182 PRO A N 1
ATOM 1156 C CA . PRO A 1 194 ? 46.27361 -33.84340 -1.37649 1.000 93.31711 182 PRO A CA 1
ATOM 1157 C C . PRO A 1 194 ? 46.87680 -34.76758 -0.33653 1.000 96.59953 182 PRO A C 1
ATOM 1158 O O . PRO A 1 194 ? 46.47105 -35.92617 -0.19757 1.000 97.83331 182 PRO A O 1
ATOM 1162 N N . ARG A 1 195 ? 47.86949 -34.25380 0.37865 1.000 96.70612 183 ARG A N 1
ATOM 1163 C CA . ARG A 1 195 ? 48.47605 -35.00682 1.45975 1.000 99.57215 183 ARG A CA 1
ATOM 1164 C C . ARG A 1 195 ? 49.24734 -34.03286 2.33001 1.000 103.90615 183 ARG A C 1
ATOM 1165 O O . ARG A 1 195 ? 49.89449 -33.11503 1.82207 1.000 106.75394 183 ARG A O 1
ATOM 1173 N N . GLY A 1 196 ? 49.13903 -34.21924 3.63705 1.000 105.52867 184 GLY A N 1
ATOM 1174 C CA . GLY A 1 196 ? 49.89419 -33.41993 4.57278 1.000 100.71077 184 GLY A CA 1
ATOM 1175 C C . GLY A 1 196 ? 50.62956 -34.29850 5.56046 1.000 105.55290 184 GLY A C 1
ATOM 1176 O O . GLY A 1 196 ? 50.03570 -35.21287 6.13935 1.000 103.34475 184 GLY A O 1
ATOM 1177 N N . GLU A 1 197 ? 51.92356 -34.05120 5.74219 1.000 113.13380 185 GLU A N 1
ATOM 1178 C CA . GLU A 1 197 ? 52.73923 -34.76266 6.71273 1.000 113.99378 185 GLU A CA 1
ATOM 1179 C C . GLU A 1 197 ? 53.09721 -33.82074 7.85754 1.000 112.02449 185 GLU A C 1
ATOM 1180 O O . GLU A 1 197 ? 53.08708 -32.59212 7.71259 1.000 109.68011 185 GLU A O 1
ATOM 1182 N N . ILE A 1 198 ? 53.41007 -34.41828 9.00143 1.000 111.01621 186 ILE A N 1
ATOM 1183 C CA . ILE A 1 198 ? 53.67182 -33.66792 10.22628 1.000 110.95018 186 ILE A CA 1
ATOM 1184 C C . ILE A 1 198 ? 54.17813 -34.65831 11.25914 1.000 107.77555 186 ILE A C 1
ATOM 1185 O O . ILE A 1 198 ? 53.96254 -35.86734 11.12536 1.000 116.86715 186 ILE A O 1
ATOM 1190 N N . SER A 1 199 ? 54.88321 -34.15496 12.27577 1.000 105.03190 187 SER A N 1
ATOM 1191 C CA . SER A 1 199 ? 55.57561 -35.04803 13.20682 1.000 112.53613 187 SER A CA 1
ATOM 1192 C C . SER A 1 199 ? 55.98997 -34.27555 14.45155 1.000 112.88133 187 SER A C 1
ATOM 1193 O O . SER A 1 199 ? 56.91111 -33.45536 14.39205 1.000 115.32915 187 SER A O 1
ATOM 1195 N N . LYS A 1 200 ? 55.33192 -34.56307 15.57163 1.000 110.49361 188 LYS A N 1
ATOM 1196 C CA . LYS A 1 200 ? 55.65442 -33.94938 16.86376 1.000 104.18937 188 LYS A CA 1
ATOM 1197 C C . LYS A 1 200 ? 56.96082 -34.51680 17.40559 1.000 122.04479 188 LYS A C 1
ATOM 1198 O O . LYS A 1 200 ? 57.03702 -34.93213 18.56719 1.000 126.93516 188 LYS A O 1
ATOM 1200 N N . MET A 1 209 ? 55.69952 -39.57443 16.97004 1.000 112.70852 197 MET A N 1
ATOM 1201 C CA . MET A 1 209 ? 54.42058 -39.57364 16.25875 1.000 107.51378 197 MET A CA 1
ATOM 1202 C C . MET A 1 209 ? 54.49464 -38.73362 14.98721 1.000 101.44792 197 MET A C 1
ATOM 1203 O O . MET A 1 209 ? 54.74337 -37.53050 15.04311 1.000 99.70413 197 MET A O 1
ATOM 1208 N N . LYS A 1 210 ? 54.29233 -39.39752 13.84620 1.000 102.15999 198 LYS A N 1
ATOM 1209 C CA . LYS A 1 210 ? 54.22792 -38.77278 12.53076 1.000 103.19734 198 LYS A CA 1
ATOM 1210 C C . LYS A 1 210 ? 52.84050 -38.99765 11.93247 1.000 99.29211 198 LYS A C 1
ATOM 1211 O O . LYS A 1 210 ? 52.24060 -40.06146 12.12083 1.000 102.50031 198 LYS A O 1
ATOM 1213 N N . LEU A 1 211 ? 52.32242 -38.00159 11.21312 1.000 94.77606 199 LEU A N 1
ATOM 1214 C CA . LEU A 1 211 ? 50.99740 -38.09841 10.60566 1.000 94.54554 199 LEU A CA 1
ATOM 1215 C C . LEU A 1 211 ? 51.07997 -37.65863 9.15382 1.000 114.09899 199 LEU A C 1
ATOM 1216 O O . LEU A 1 211 ? 51.23375 -36.46605 8.86949 1.000 120.82007 199 LEU A O 1
ATOM 1218 N N . GLU A 1 212 ? 50.97691 -38.62335 8.24587 1.000 112.82058 200 GLU A N 1
ATOM 1219 C CA . GLU A 1 212 ? 50.78612 -38.37179 6.82862 1.000 106.67242 200 GLU A CA 1
ATOM 1220 C C . GLU A 1 212 ? 49.34055 -38.72656 6.49973 1.000 112.56257 200 GLU A C 1
ATOM 1221 O O . GLU A 1 212 ? 48.90219 -39.85021 6.76750 1.000 125.17388 200 GLU A O 1
ATOM 1223 N N . CYS A 1 213 ? 48.59194 -37.77092 5.95177 1.000 104.39193 201 CYS A N 1
ATOM 1224 C CA . CYS A 1 213 ? 47.19050 -37.99712 5.60177 1.000 102.94606 201 CYS A CA 1
ATOM 1225 C C . CYS A 1 213 ? 46.98285 -37.62538 4.14335 1.000 106.26772 201 CYS A C 1
ATOM 1226 O O . CYS A 1 213 ? 47.03293 -36.44536 3.78753 1.000 80.47876 201 CYS A O 1
ATOM 1228 N N . THR A 1 214 ? 46.73575 -38.62524 3.30741 1.000 106.24839 202 THR A N 1
ATOM 1229 C CA . THR A 1 214 ? 46.44834 -38.39989 1.90063 1.000 105.72203 202 THR A CA 1
ATOM 1230 C C . THR A 1 214 ? 44.94038 -38.42077 1.65230 1.000 103.84984 202 THR A C 1
ATOM 1231 O O . THR A 1 214 ? 44.17802 -39.05192 2.38964 1.000 107.68106 202 THR A O 1
ATOM 1233 N N . LEU A 1 215 ? 44.51263 -37.71053 0.60950 1.000 94.95275 203 LEU A N 1
ATOM 1234 C CA . LEU A 1 215 ? 43.10683 -37.64911 0.22298 1.000 91.24369 203 LEU A CA 1
ATOM 1235 C C . LEU A 1 215 ? 42.92981 -38.25125 -1.16567 1.000 88.58299 203 LEU A C 1
ATOM 1236 O O . LEU A 1 215 ? 43.68211 -37.92049 -2.08612 1.000 88.59958 203 LEU A O 1
ATOM 1238 N N . ASP A 1 216 ? 41.95226 -39.14686 -1.31166 1.000 86.45777 204 ASP A N 1
ATOM 1239 C CA . ASP A 1 216 ? 41.53069 -39.57157 -2.64130 1.000 94.44474 204 ASP A CA 1
ATOM 1240 C C . ASP A 1 216 ? 41.11381 -38.35745 -3.45242 1.000 111.62174 204 ASP A C 1
ATOM 1241 O O . ASP A 1 216 ? 40.39996 -37.47575 -2.95079 1.000 128.25609 204 ASP A O 1
ATOM 1243 N N . LYS A 1 217 ? 41.57669 -38.31194 -4.70579 1.000 105.11684 205 LYS A N 1
ATOM 1244 C CA . LYS A 1 217 ? 41.17972 -37.29496 -5.67939 1.000 94.72835 205 LYS A CA 1
ATOM 1245 C C . LYS A 1 217 ? 41.59482 -35.86464 -5.27925 1.000 105.98797 205 LYS A C 1
ATOM 1246 O O . LYS A 1 217 ? 41.29826 -35.39059 -4.17420 1.000 92.07019 205 LYS A O 1
ATOM 1248 N N . ALA A 1 218 ? 42.27289 -35.16301 -6.20346 1.000 101.18626 206 ALA A N 1
ATOM 1249 C CA . ALA A 1 218 ? 42.82275 -33.82907 -5.95381 1.000 100.46328 206 ALA A CA 1
ATOM 1250 C C . ALA A 1 218 ? 41.77236 -32.73264 -6.14273 1.000 98.27725 206 ALA A C 1
ATOM 1251 O O . ALA A 1 218 ? 41.69746 -31.78353 -5.34961 1.000 95.45928 206 ALA A O 1
ATOM 1253 N N . ARG A 1 219 ? 40.98913 -32.82412 -7.21231 1.000 96.10383 207 ARG A N 1
ATOM 1254 C CA . ARG A 1 219 ? 39.76415 -32.05740 -7.37897 1.000 88.28999 207 ARG A CA 1
ATOM 1255 C C . ARG A 1 219 ? 38.58593 -33.01266 -7.26914 1.000 98.29697 207 ARG A C 1
ATOM 1256 O O . ARG A 1 219 ? 38.68554 -34.18489 -7.63932 1.000 106.19590 207 ARG A O 1
ATOM 1258 N N . TYR A 1 220 ? 37.47242 -32.51833 -6.74598 1.000 94.12591 208 TYR A N 1
ATOM 1259 C CA . TYR A 1 220 ? 36.26696 -33.32494 -6.65048 1.000 89.36065 208 TYR A CA 1
ATOM 1260 C C . TYR A 1 220 ? 35.08593 -32.48748 -7.11590 1.000 87.65597 208 TYR A C 1
ATOM 1261 O O . TYR A 1 220 ? 35.03946 -31.27660 -6.87264 1.000 99.00223 208 TYR A O 1
ATOM 1263 N N . TYR A 1 221 ? 34.15813 -33.13019 -7.82106 1.000 81.42292 209 TYR A N 1
ATOM 1264 C CA . TYR A 1 221 ? 32.97084 -32.47231 -8.34499 1.000 77.32672 209 TYR A CA 1
ATOM 1265 C C . TYR A 1 221 ? 31.83205 -32.57446 -7.34829 1.000 83.85919 209 TYR A C 1
ATOM 1266 O O . TYR A 1 221 ? 31.70950 -33.56165 -6.61566 1.000 79.98022 209 TYR A O 1
ATOM 1275 N N . SER A 1 222 ? 30.97565 -31.55595 -7.34715 1.000 81.99943 210 SER A N 1
ATOM 1276 C CA . SER A 1 222 ? 29.84369 -31.57027 -6.43598 1.000 90.23533 210 SER A CA 1
ATOM 1277 C C . SER A 1 222 ? 28.98562 -32.81677 -6.64889 1.000 93.43268 210 SER A C 1
ATOM 1278 O O . SER A 1 222 ? 28.59500 -33.14705 -7.77281 1.000 104.13729 210 SER A O 1
ATOM 1281 N N . GLY A 1 223 ? 28.73063 -33.52935 -5.54965 1.000 88.88714 211 GLY A N 1
ATOM 1282 C CA . GLY A 1 223 ? 28.12153 -34.83521 -5.56139 1.000 87.17278 211 GLY A CA 1
ATOM 1283 C C . GLY A 1 223 ? 29.08144 -35.95046 -5.18476 1.000 86.61519 211 GLY A C 1
ATOM 1284 O O . GLY A 1 223 ? 28.63807 -36.99778 -4.69306 1.000 81.64660 211 GLY A O 1
ATOM 1285 N N . GLU A 1 224 ? 30.38144 -35.74595 -5.39257 1.000 80.41788 212 GLU A N 1
ATOM 1286 C CA . GLU A 1 224 ? 31.35875 -36.79285 -5.12951 1.000 90.68650 212 GLU A CA 1
ATOM 1287 C C . GLU A 1 224 ? 31.69339 -36.91292 -3.64325 1.000 104.42148 212 GLU A C 1
ATOM 1288 O O . GLU A 1 224 ? 31.58653 -35.95786 -2.86649 1.000 109.41750 212 GLU A O 1
ATOM 1294 N N . SER A 1 225 ? 32.12948 -38.10762 -3.26452 1.000 110.50766 213 SER A N 1
ATOM 1295 C CA . SER A 1 225 ? 32.49429 -38.44948 -1.89994 1.000 113.76017 213 SER A CA 1
ATOM 1296 C C . SER A 1 225 ? 34.00477 -38.31562 -1.70132 1.000 113.16951 213 SER A C 1
ATOM 1297 O O . SER A 1 225 ? 34.77784 -38.23669 -2.66089 1.000 117.07716 213 SER A O 1
ATOM 1300 N N . MET A 1 226 ? 34.41865 -38.28735 -0.43312 1.000 95.86207 214 MET A N 1
ATOM 1301 C CA . MET A 1 226 ? 35.79734 -38.00962 -0.05380 1.000 81.80059 214 MET A CA 1
ATOM 1302 C C . MET A 1 226 ? 36.34928 -39.16357 0.76558 1.000 90.71391 214 MET A C 1
ATOM 1303 O O . MET A 1 226 ? 35.68804 -39.64848 1.68791 1.000 85.54433 214 MET A O 1
ATOM 1305 N N . ASN A 1 227 ? 37.56783 -39.58642 0.43820 1.000 97.17539 215 ASN A N 1
ATOM 1306 C CA . ASN A 1 227 ? 38.28464 -40.60534 1.19115 1.000 97.19789 215 ASN A CA 1
ATOM 1307 C C . ASN A 1 227 ? 39.61338 -40.03320 1.66601 1.000 97.74064 215 ASN A C 1
ATOM 1308 O O . ASN A 1 227 ? 40.20888 -39.17287 1.01045 1.000 103.26171 215 ASN A O 1
ATOM 1313 N N . ILE A 1 228 ? 40.06592 -40.48849 2.82798 1.000 79.70828 216 ILE A N 1
ATOM 1314 C CA . ILE A 1 228 ? 41.15777 -39.80087 3.50535 1.000 90.83949 216 ILE A CA 1
ATOM 1315 C C . ILE A 1 228 ? 41.99492 -40.83577 4.22640 1.000 91.15167 216 ILE A C 1
ATOM 1316 O O . ILE A 1 228 ? 41.66084 -41.25069 5.34001 1.000 95.28265 216 ILE A O 1
ATOM 1321 N N . SER A 1 229 ? 43.07132 -41.27538 3.57968 1.000 100.46316 217 SER A N 1
ATOM 1322 C CA . SER A 1 229 ? 43.96935 -42.27312 4.15231 1.000 106.87854 217 SER A CA 1
ATOM 1323 C C . SER A 1 229 ? 44.78770 -41.59230 5.23653 1.000 117.89241 217 SER A C 1
ATOM 1324 O O . SER A 1 229 ? 45.75796 -40.88687 4.95365 1.000 123.67098 217 SER A O 1
ATOM 1326 N N . VAL A 1 230 ? 44.36372 -41.78129 6.48178 1.000 117.10890 218 VAL A N 1
ATOM 1327 C CA . VAL A 1 230 ? 45.11635 -41.30222 7.64346 1.000 106.58452 218 VAL A CA 1
ATOM 1328 C C . VAL A 1 230 ? 46.08377 -42.42656 8.01045 1.000 125.88276 218 VAL A C 1
ATOM 1329 O O . VAL A 1 230 ? 45.82516 -43.27943 8.86365 1.000 119.23448 218 VAL A O 1
ATOM 1331 N N . CYS A 1 231 ? 47.21941 -42.44521 7.31752 1.000 142.19725 219 CYS A N 1
ATOM 1332 C CA . CYS A 1 231 ? 48.31601 -43.35350 7.65283 1.000 154.11672 219 CYS A CA 1
ATOM 1333 C C . CYS A 1 231 ? 49.22856 -42.60924 8.62277 1.000 147.14675 219 CYS A C 1
ATOM 1334 O O . CYS A 1 231 ? 50.13506 -41.87406 8.22315 1.000 145.53163 219 CYS A O 1
ATOM 1337 N N . VAL A 1 232 ? 48.95826 -42.77613 9.91614 1.000 125.74242 220 VAL A N 1
ATOM 1338 C CA . VAL A 1 232 ? 49.75497 -42.16041 10.97218 1.000 111.56958 220 VAL A CA 1
ATOM 1339 C C . VAL A 1 232 ? 51.16563 -42.73581 10.97065 1.000 118.33651 220 VAL A C 1
ATOM 1340 O O . VAL A 1 232 ? 51.49464 -43.58330 11.80230 1.000 118.31907 220 VAL A O 1
ATOM 1342 N N . LYS A 1 241 ? 43.49628 -41.66308 20.94257 1.000 125.90463 229 LYS A N 1
ATOM 1343 C CA . LYS A 1 241 ? 42.10678 -41.89998 21.33552 1.000 131.33969 229 LYS A CA 1
ATOM 1344 C C . LYS A 1 241 ? 41.09289 -41.58074 20.22609 1.000 130.95263 229 LYS A C 1
ATOM 1345 O O . LYS A 1 241 ? 40.26814 -42.42576 19.87029 1.000 134.75775 229 LYS A O 1
ATOM 1351 N N . ARG A 1 242 ? 41.15166 -40.36660 19.67767 1.000 123.43908 230 ARG A N 1
ATOM 1352 C CA . ARG A 1 242 ? 40.08301 -39.86228 18.83186 1.000 102.65665 230 ARG A CA 1
ATOM 1353 C C . ARG A 1 242 ? 40.64008 -39.36810 17.50352 1.000 105.79012 230 ARG A C 1
ATOM 1354 O O . ARG A 1 242 ? 41.82655 -39.04472 17.37785 1.000 100.02378 230 ARG A O 1
ATOM 1356 N N . ILE A 1 243 ? 39.75214 -39.31730 16.50805 1.000 97.01660 231 ILE A N 1
ATOM 1357 C CA . ILE A 1 243 ? 40.03464 -38.71226 15.21404 1.000 100.46304 231 ILE A CA 1
ATOM 1358 C C . ILE A 1 243 ? 38.86235 -37.79906 14.85355 1.000 98.57688 231 ILE A C 1
ATOM 1359 O O . ILE A 1 243 ? 37.69766 -38.15802 15.06014 1.000 104.65074 231 ILE A O 1
ATOM 1364 N N . LYS A 1 244 ? 39.17183 -36.59465 14.36634 1.000 88.49073 232 LYS A N 1
ATOM 1365 C CA . LYS A 1 244 ? 38.16532 -35.61247 13.94964 1.000 94.55033 232 LYS A CA 1
ATOM 1366 C C . LYS A 1 244 ? 38.51961 -35.17007 12.53140 1.000 85.93408 232 LYS A C 1
ATOM 1367 O O . LYS A 1 244 ? 39.55852 -34.54011 12.31915 1.000 85.74527 232 LYS A O 1
ATOM 1373 N N . ILE A 1 245 ? 37.68428 -35.50878 11.55333 1.000 88.33348 233 ILE A N 1
ATOM 1374 C CA . ILE A 1 245 ? 37.92402 -35.13331 10.16285 1.000 91.06600 233 ILE A CA 1
ATOM 1375 C C . ILE A 1 245 ? 36.91114 -34.06887 9.78079 1.000 88.44125 233 ILE A C 1
ATOM 1376 O O . ILE A 1 245 ? 35.70708 -34.26925 9.95564 1.000 88.75389 233 ILE A O 1
ATOM 1381 N N . GLN A 1 246 ? 37.38540 -32.95798 9.22628 1.000 85.16099 234 GLN A N 1
ATOM 1382 C CA . GLN A 1 246 ? 36.52487 -31.80901 8.97792 1.000 72.35607 234 GLN A CA 1
ATOM 1383 C C . GLN A 1 246 ? 36.77769 -31.22775 7.59291 1.000 69.23931 234 GLN A C 1
ATOM 1384 O O . GLN A 1 246 ? 37.92437 -30.95772 7.21078 1.000 59.90924 234 GLN A O 1
ATOM 1390 N N . ILE A 1 247 ? 35.70237 -31.02618 6.84941 1.000 67.91602 235 ILE A N 1
ATOM 1391 C CA . ILE A 1 247 ? 35.75102 -30.24477 5.62594 1.000 80.12141 235 ILE A CA 1
ATOM 1392 C C . ILE A 1 247 ? 35.19360 -28.86105 5.92375 1.000 82.75104 235 ILE A C 1
ATOM 1393 O O . ILE A 1 247 ? 34.02319 -28.71682 6.30581 1.000 85.92547 235 ILE A O 1
ATOM 1398 N N . ILE A 1 248 ? 36.04826 -27.85152 5.77459 1.000 76.18882 236 ILE A N 1
ATOM 1399 C CA . ILE A 1 248 ? 35.70209 -26.46873 6.05180 1.000 77.46196 236 ILE A CA 1
ATOM 1400 C C . ILE A 1 248 ? 35.63910 -25.74446 4.72106 1.000 78.92572 236 ILE A C 1
ATOM 1401 O O . ILE A 1 248 ? 36.50590 -25.94327 3.85730 1.000 82.06538 236 ILE A O 1
ATOM 1406 N N . GLN A 1 249 ? 34.59480 -24.93814 4.54420 1.000 63.77946 237 GLN A N 1
ATOM 1407 C CA . GLN A 1 249 ? 34.52806 -23.96763 3.46540 1.000 49.30683 237 GLN A CA 1
ATOM 1408 C C . GLN A 1 249 ? 35.00105 -22.62575 3.99528 1.000 49.10883 237 GLN A C 1
ATOM 1409 O O . GLN A 1 249 ? 34.52105 -22.16617 5.03829 1.000 49.20816 237 GLN A O 1
ATOM 1415 N N . LEU A 1 250 ? 35.94359 -22.00377 3.29644 1.000 49.18216 238 LEU A N 1
ATOM 1416 C CA . LEU A 1 250 ? 36.25572 -20.60217 3.53999 1.000 62.90098 238 LEU A CA 1
ATOM 1417 C C . LEU A 1 250 ? 35.59060 -19.75355 2.47356 1.000 57.72586 238 LEU A C 1
ATOM 1418 O O . LEU A 1 250 ? 35.68563 -20.06221 1.27832 1.000 59.28738 238 LEU A O 1
ATOM 1423 N N . ALA A 1 251 ? 34.91354 -18.69309 2.90341 1.000 55.69732 239 ALA A N 1
ATOM 1424 C CA . ALA A 1 251 ? 34.46417 -17.66640 1.97478 1.000 59.50226 239 ALA A CA 1
ATOM 1425 C C . ALA A 1 251 ? 34.97424 -16.32568 2.48725 1.000 60.91394 239 ALA A C 1
ATOM 1426 O O . ALA A 1 251 ? 34.70300 -15.94428 3.62943 1.000 66.72887 239 ALA A O 1
ATOM 1428 N N . ASP A 1 252 ? 35.74416 -15.63899 1.65852 1.000 59.00854 240 ASP A N 1
ATOM 1429 C CA . ASP A 1 252 ? 36.23250 -14.30266 1.96416 1.000 72.85639 240 ASP A CA 1
ATOM 1430 C C . ASP A 1 252 ? 35.41866 -13.31494 1.13732 1.000 69.76694 240 ASP A C 1
ATOM 1431 O O . ASP A 1 252 ? 35.64968 -13.15509 -0.06454 1.000 51.95855 240 ASP A O 1
ATOM 1436 N N . ILE A 1 253 ? 34.46684 -12.65042 1.78854 1.000 76.34660 241 ILE A N 1
ATOM 1437 C CA . ILE A 1 253 ? 33.75577 -11.56254 1.14214 1.000 74.98849 241 ILE A CA 1
ATOM 1438 C C . ILE A 1 253 ? 34.66622 -10.35211 1.07199 1.000 82.57331 241 ILE A C 1
ATOM 1439 O O . ILE A 1 253 ? 35.32037 -9.98727 2.05682 1.000 78.09358 241 ILE A O 1
ATOM 1444 N N . CYS A 1 254 ? 34.73596 -9.74227 -0.10526 1.000 100.02861 242 CYS A N 1
ATOM 1445 C CA . CYS A 1 254 ? 35.28409 -8.40274 -0.25320 1.000 111.32648 242 CYS A CA 1
ATOM 1446 C C . CYS A 1 254 ? 34.25041 -7.55271 -0.98706 1.000 103.12012 242 CYS A C 1
ATOM 1447 O O . CYS A 1 254 ? 34.46136 -7.06901 -2.09823 1.000 96.42727 242 CYS A O 1
ATOM 1450 N N . LEU A 1 255 ? 33.09040 -7.41740 -0.35046 1.000 108.51771 243 LEU A N 1
ATOM 1451 C CA . LEU A 1 255 ? 32.02860 -6.50746 -0.77061 1.000 117.62325 243 LEU A CA 1
ATOM 1452 C C . LEU A 1 255 ? 31.92709 -5.45813 0.33920 1.000 135.69336 243 LEU A C 1
ATOM 1453 O O . LEU A 1 255 ? 31.25522 -5.66205 1.35457 1.000 132.44858 243 LEU A O 1
ATOM 1458 N N . TYR A 1 256 ? 32.64419 -4.34446 0.14150 1.000 145.01166 244 TYR A N 1
ATOM 1459 C CA . TYR A 1 256 ? 32.83826 -3.30191 1.14420 1.000 151.63361 244 TYR A CA 1
ATOM 1460 C C . TYR A 1 256 ? 33.47034 -3.88186 2.40173 1.000 153.83074 244 TYR A C 1
ATOM 1461 O O . TYR A 1 256 ? 34.69673 -3.86474 2.55821 1.000 160.54283 244 TYR A O 1
ATOM 1463 N N . GLU A 1 257 ? 32.63765 -4.39402 3.30179 1.000 149.22905 245 GLU A N 1
ATOM 1464 C CA . GLU A 1 257 ? 33.13956 -5.01938 4.51379 1.000 138.36812 245 GLU A CA 1
ATOM 1465 C C . GLU A 1 257 ? 33.86390 -6.30312 4.13826 1.000 131.03453 245 GLU A C 1
ATOM 1466 O O . GLU A 1 257 ? 33.29383 -7.17817 3.47655 1.000 128.76366 245 GLU A O 1
ATOM 1472 N N . THR A 1 258 ? 35.13184 -6.39483 4.52748 1.000 123.01017 246 THR A N 1
ATOM 1473 C CA . THR A 1 258 ? 35.97664 -7.52184 4.16244 1.000 106.72031 246 THR A CA 1
ATOM 1474 C C . THR A 1 258 ? 35.94108 -8.54557 5.28694 1.000 98.92530 246 THR A C 1
ATOM 1475 O O . THR A 1 258 ? 36.56721 -8.35552 6.33668 1.000 95.16680 246 THR A O 1
ATOM 1479 N N . VAL A 1 259 ? 35.21886 -9.64049 5.05387 1.000 100.81492 247 VAL A N 1
ATOM 1480 C CA . VAL A 1 259 ? 34.91298 -10.61589 6.08733 1.000 100.83441 247 VAL A CA 1
ATOM 1481 C C . VAL A 1 259 ? 35.29467 -12.01324 5.62497 1.000 96.51438 247 VAL A C 1
ATOM 1482 O O . VAL A 1 259 ? 35.23945 -12.33846 4.43609 1.000 91.16469 247 VAL A O 1
ATOM 1486 N N . THR A 1 260 ? 35.64914 -12.85249 6.59348 1.000 95.08388 248 THR A N 1
ATOM 1487 C CA . THR A 1 260 ? 36.12617 -14.21092 6.36627 1.000 78.02864 248 THR A CA 1
ATOM 1488 C C . THR A 1 260 ? 35.24484 -15.16303 7.15456 1.000 81.31053 248 THR A C 1
ATOM 1489 O O . THR A 1 260 ? 35.30803 -15.19999 8.38691 1.000 86.63586 248 THR A O 1
ATOM 1493 N N . TYR A 1 261 ? 34.42644 -15.92378 6.44375 1.000 85.99995 249 TYR A N 1
ATOM 1494 C CA . TYR A 1 261 ? 33.56527 -16.93161 7.03661 1.000 84.49975 249 TYR A CA 1
ATOM 1495 C C . TYR A 1 261 ? 34.21603 -18.29443 6.84711 1.000 78.39066 249 TYR A C 1
ATOM 1496 O O . TYR A 1 261 ? 34.44324 -18.73156 5.71251 1.000 95.06923 249 TYR A O 1
ATOM 1505 N N . LYS A 1 262 ? 34.54636 -18.93590 7.95804 1.000 60.97895 250 LYS A N 1
ATOM 1506 C CA . LYS A 1 262 ? 34.99073 -20.31884 7.98906 1.000 62.58228 250 LYS A CA 1
ATOM 1507 C C . LYS A 1 262 ? 33.81474 -21.17335 8.46077 1.000 75.35128 250 LYS A C 1
ATOM 1508 O O . LYS A 1 262 ? 33.15586 -20.82314 9.44778 1.000 66.06092 250 LYS A O 1
ATOM 1514 N N . SER A 1 263 ? 33.53205 -22.27205 7.73704 1.000 80.31833 251 SER A N 1
ATOM 1515 C CA . SER A 1 263 ? 32.24768 -22.97190 7.84669 1.000 66.38444 251 SER A CA 1
ATOM 1516 C C . SER A 1 263 ? 32.41587 -24.46350 7.61239 1.000 61.93423 251 SER A C 1
ATOM 1517 O O . SER A 1 263 ? 33.02435 -24.87768 6.61463 1.000 54.97666 251 SER A O 1
ATOM 1520 N N . VAL A 1 264 ? 31.83593 -25.25612 8.51552 1.000 64.77300 252 VAL A N 1
ATOM 1521 C CA . VAL A 1 264 ? 32.10060 -26.68836 8.59539 1.000 72.98036 252 VAL A CA 1
ATOM 1522 C C . VAL A 1 264 ? 31.05306 -27.41603 7.76475 1.000 73.88655 252 VAL A C 1
ATOM 1523 O O . VAL A 1 264 ? 29.86575 -27.43205 8.10262 1.000 72.95684 252 VAL A O 1
ATOM 1527 N N . VAL A 1 265 ? 31.49614 -28.00917 6.66227 1.000 68.83662 253 VAL A N 1
ATOM 1528 C CA . VAL A 1 265 ? 30.57633 -28.70550 5.77882 1.000 66.79917 253 VAL A CA 1
ATOM 1529 C C . VAL A 1 265 ? 30.19647 -30.03789 6.41456 1.000 73.96535 253 VAL A C 1
ATOM 1530 O O . VAL A 1 265 ? 29.03860 -30.23495 6.79709 1.000 76.28023 253 VAL A O 1
ATOM 1534 N N . THR A 1 266 ? 31.15270 -30.95315 6.55818 1.000 81.07310 254 THR A N 1
ATOM 1535 C CA . THR A 1 266 ? 30.84709 -32.26997 7.10850 1.000 102.69779 254 THR A CA 1
ATOM 1536 C C . THR A 1 266 ? 31.97098 -32.69747 8.04618 1.000 109.20939 254 THR A C 1
ATOM 1537 O O . THR A 1 266 ? 33.06208 -32.11834 8.03954 1.000 111.22387 254 THR A O 1
ATOM 1541 N N . GLU A 1 267 ? 31.69177 -33.71221 8.86813 1.000 105.32997 255 GLU A N 1
ATOM 1542 C CA . GLU A 1 267 ? 32.72259 -34.18360 9.78220 1.000 108.72727 255 GLU A CA 1
ATOM 1543 C C . GLU A 1 267 ? 32.34338 -35.52572 10.40385 1.000 93.53218 255 GLU A C 1
ATOM 1544 O O . GLU A 1 267 ? 31.16447 -35.83721 10.57477 1.000 95.24487 255 GLU A O 1
ATOM 1550 N N . LEU A 1 268 ? 33.36600 -36.30919 10.74977 1.000 87.10289 256 LEU A N 1
ATOM 1551 C CA . LEU A 1 268 ? 33.19653 -37.51117 11.55138 1.000 94.22950 256 LEU A CA 1
ATOM 1552 C C . LEU A 1 268 ? 34.16240 -37.50051 12.73239 1.000 95.92073 256 LEU A C 1
ATOM 1553 O O . LEU A 1 268 ? 35.28759 -36.99597 12.64810 1.000 93.79787 256 LEU A O 1
ATOM 1558 N N . GLU A 1 269 ? 33.70383 -38.07629 13.83536 1.000 95.33760 257 GLU A N 1
ATOM 1559 C CA . GLU A 1 269 ? 34.54658 -38.40063 14.97045 1.000 90.65096 257 GLU A CA 1
ATOM 1560 C C . GLU A 1 269 ? 34.34381 -39.87638 15.27712 1.000 98.20896 257 GLU A C 1
ATOM 1561 O O . GLU A 1 269 ? 33.20173 -40.34685 15.34292 1.000 93.17074 257 GLU A O 1
ATOM 1563 N N . THR A 1 270 ? 35.44872 -40.60683 15.41911 1.000 105.33657 258 THR A N 1
ATOM 1564 C CA . THR A 1 270 ? 35.42412 -42.02351 15.79467 1.000 104.20647 258 THR A CA 1
ATOM 1565 C C . THR A 1 270 ? 36.55830 -42.32739 16.77018 1.000 103.57675 258 THR A C 1
ATOM 1566 O O . THR A 1 270 ? 37.61877 -41.69623 16.72411 1.000 97.24101 258 THR A O 1
ATOM 1570 N N . CYS A 1 284 ? 46.96868 -48.18609 9.95251 1.000 110.91465 272 CYS A N 1
ATOM 1571 C CA . CYS A 1 284 ? 46.47812 -47.13711 9.07085 1.000 128.97104 272 CYS A CA 1
ATOM 1572 C C . CYS A 1 284 ? 44.95677 -47.23838 8.99705 1.000 114.37047 272 CYS A C 1
ATOM 1573 O O . CYS A 1 284 ? 44.40431 -48.32817 9.13170 1.000 109.90589 272 CYS A O 1
ATOM 1576 N N . GLN A 1 285 ? 44.27922 -46.10416 8.81479 1.000 102.88117 273 GLN A N 1
ATOM 1577 C CA . GLN A 1 285 ? 42.82753 -46.09079 8.74202 1.000 106.00820 273 GLN A CA 1
ATOM 1578 C C . GLN A 1 285 ? 42.38940 -45.20214 7.58541 1.000 106.88541 273 GLN A C 1
ATOM 1579 O O . GLN A 1 285 ? 43.18376 -44.45616 7.00727 1.000 114.04202 273 GLN A O 1
ATOM 1585 N N . VAL A 1 286 ? 41.10583 -45.29088 7.24939 1.000 96.37648 274 VAL A N 1
ATOM 1586 C CA . VAL A 1 286 ? 40.54293 -44.59245 6.09512 1.000 107.15669 274 VAL A CA 1
ATOM 1587 C C . VAL A 1 286 ? 39.08557 -44.25584 6.39365 1.000 112.91322 274 VAL A C 1
ATOM 1588 O O . VAL A 1 286 ? 38.30492 -45.13391 6.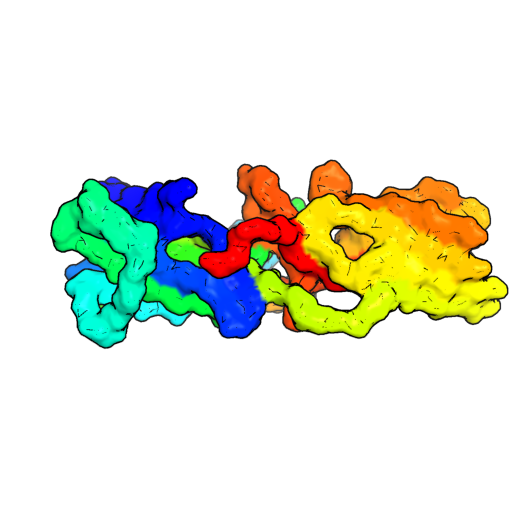77668 1.000 121.11388 274 VAL A O 1
ATOM 1592 N N . TYR A 1 287 ? 38.71255 -42.98703 6.20431 1.000 103.33374 275 TYR A N 1
ATOM 1593 C CA . TYR A 1 287 ? 37.37912 -42.51116 6.54312 1.000 98.21737 275 TYR A CA 1
ATOM 1594 C C . TYR A 1 287 ? 36.80049 -41.76540 5.34639 1.000 99.54090 275 TYR A C 1
ATOM 1595 O O . TYR A 1 287 ? 37.53699 -41.34035 4.45374 1.000 101.94846 275 TYR A O 1
ATOM 1604 N N . LYS A 1 288 ? 35.46618 -41.62152 5.32497 1.000 98.74236 276 LYS A N 1
ATOM 1605 C CA . LYS A 1 288 ? 34.73824 -41.05786 4.18662 1.000 93.60367 276 LYS A CA 1
ATOM 1606 C C . LYS A 1 288 ? 33.85047 -39.88534 4.60106 1.000 93.96966 276 LYS A C 1
ATOM 1607 O O . LYS A 1 288 ? 33.27919 -39.87373 5.69560 1.000 101.11084 276 LYS A O 1
ATOM 1609 N N . LEU A 1 289 ? 33.71919 -38.90612 3.69737 1.000 90.02580 277 LEU A N 1
ATOM 1610 C CA . LEU A 1 289 ? 32.89379 -37.71930 3.90891 1.000 86.90973 277 LEU A CA 1
ATOM 1611 C C . LEU A 1 289 ? 32.28451 -37.26603 2.58473 1.000 95.68393 277 LEU A C 1
ATOM 1612 O O . LEU A 1 289 ? 32.95613 -37.29293 1.55161 1.000 94.18655 277 LEU A O 1
ATOM 1617 N N . ARG A 1 290 ? 31.01419 -36.82506 2.62214 1.000 102.35768 278 ARG A N 1
ATOM 1618 C CA . ARG A 1 290 ? 30.33178 -36.28723 1.44805 1.000 107.07644 278 ARG A CA 1
ATOM 1619 C C . ARG A 1 290 ? 30.31797 -34.77097 1.51335 1.000 103.76555 278 ARG A C 1
ATOM 1620 O O . ARG A 1 290 ? 29.46296 -34.19290 2.20122 1.000 107.19128 278 ARG A O 1
ATOM 1628 N N . PRO A 1 291 ? 31.26454 -34.03105 0.74708 1.000 92.17128 279 PRO A N 1
ATOM 1629 C CA . PRO A 1 291 ? 31.24072 -32.55995 0.75059 1.000 85.59016 279 PRO A CA 1
ATOM 1630 C C . PRO A 1 291 ? 30.08780 -32.01806 -0.09641 1.000 90.21936 279 PRO A C 1
ATOM 1631 O O . PRO A 1 291 ? 30.27698 -31.33461 -1.10621 1.000 93.68386 279 PRO A O 1
ATOM 1635 N N . VAL A 1 292 ? 28.86450 -32.37487 0.30228 1.000 93.63627 280 VAL A N 1
ATOM 1636 C CA . VAL A 1 292 ? 27.64268 -31.98691 -0.39508 1.000 91.19088 280 VAL A CA 1
ATOM 1637 C C . VAL A 1 292 ? 26.80962 -31.13956 0.56308 1.000 82.63122 280 VAL A C 1
ATOM 1638 O O . VAL A 1 292 ? 27.23636 -30.85677 1.68797 1.000 89.87607 280 VAL A O 1
ATOM 1640 N N . LEU A 1 293 ? 25.61903 -30.73332 0.13091 1.000 79.46589 281 LEU A N 1
ATOM 1641 C CA . LEU A 1 293 ? 24.80137 -29.79108 0.88159 1.000 82.81877 281 LEU A CA 1
ATOM 1642 C C . LEU A 1 293 ? 23.63979 -30.44803 1.61645 1.000 104.20617 281 LEU A C 1
ATOM 1643 O O . LEU A 1 293 ? 23.25092 -29.97016 2.68740 1.000 103.04656 281 LEU A O 1
ATOM 1648 N N . GLU A 1 294 ? 23.08320 -31.54020 1.08310 1.000 123.55474 282 GLU A N 1
ATOM 1649 C CA . GLU A 1 294 ? 22.15553 -32.36739 1.85454 1.000 131.24935 282 GLU A CA 1
ATOM 1650 C C . GLU A 1 294 ? 22.81517 -33.02559 3.05941 1.000 129.07943 282 GLU A C 1
ATOM 1651 O O . GLU A 1 294 ? 22.14565 -33.77539 3.76272 1.000 129.93166 282 GLU A O 1
ATOM 1653 N N . VAL A 1 295 ? 24.08778 -32.76283 3.32595 1.000 125.31454 283 VAL A N 1
ATOM 1654 C CA . VAL A 1 295 ? 24.74070 -33.34745 4.49063 1.000 124.90800 283 VAL A CA 1
ATOM 1655 C C . VAL A 1 295 ? 25.39431 -32.25715 5.33667 1.000 118.00320 283 VAL A C 1
ATOM 1656 O O . VAL A 1 295 ? 24.89775 -31.13367 5.40954 1.000 115.91470 283 VAL A O 1
ATOM 1658 N N . LEU A 1 302 ? 26.91002 -20.46176 4.47867 1.000 67.50161 290 LEU A N 1
ATOM 1659 C CA . LEU A 1 302 ? 27.59186 -21.24049 3.43709 1.000 63.94775 290 LEU A CA 1
ATOM 1660 C C . LEU A 1 302 ? 27.42241 -20.62658 2.04272 1.000 65.33305 290 LEU A C 1
ATOM 1661 O O . LEU A 1 302 ? 26.30322 -20.35983 1.56892 1.000 70.54542 290 LEU A O 1
ATOM 1666 N N . ALA A 1 303 ? 28.56153 -20.40622 1.40117 1.000 56.01765 291 ALA A N 1
ATOM 1667 C CA . ALA A 1 303 ? 28.58686 -19.95715 0.02675 1.000 50.68460 291 ALA A CA 1
ATOM 1668 C C . ALA A 1 303 ? 27.95691 -21.00517 -0.88759 1.000 62.77184 291 ALA A C 1
ATOM 1669 O O . ALA A 1 303 ? 28.45683 -22.13713 -1.00479 1.000 47.74801 291 ALA A O 1
ATOM 1671 N N . LEU A 1 304 ? 26.86096 -20.62156 -1.53953 1.000 61.03539 292 LEU A N 1
ATOM 1672 C CA . LEU A 1 304 ? 26.15885 -21.48113 -2.47463 1.000 53.58631 292 LEU A CA 1
ATOM 1673 C C . LEU A 1 304 ? 26.26139 -20.90280 -3.87637 1.000 54.73101 292 LEU A C 1
ATOM 1674 O O . LEU A 1 304 ? 26.37660 -19.68049 -4.05994 1.000 52.18391 292 LEU A O 1
ATOM 1679 N N . ASN A 1 305 ? 26.22859 -21.81166 -4.87194 1.000 51.20330 293 ASN A N 1
ATOM 1680 C CA . ASN A 1 305 ? 26.29572 -21.45295 -6.28342 1.000 58.06494 293 ASN A CA 1
ATOM 1681 C C . ASN A 1 305 ? 24.99144 -20.79278 -6.79571 1.000 62.93554 293 ASN A C 1
ATOM 1682 O O . ASN A 1 305 ? 24.76488 -20.65491 -8.01174 1.000 78.79951 293 ASN A O 1
ATOM 1687 N N . GLY A 1 306 ? 24.09290 -20.42015 -5.90060 1.000 47.82460 294 GLY A N 1
ATOM 1688 C CA . GLY A 1 306 ? 22.74288 -20.11962 -6.32437 1.000 55.59956 294 GLY A CA 1
ATOM 1689 C C . GLY A 1 306 ? 21.87482 -19.72587 -5.15340 1.000 57.68035 294 GLY A C 1
ATOM 1690 O O . GLY A 1 306 ? 22.30517 -19.72361 -3.99524 1.000 55.65796 294 GLY A O 1
ATOM 1691 N N . LYS A 1 307 ? 20.63733 -19.37214 -5.48357 1.000 59.65719 295 LYS A N 1
ATOM 1692 C CA . LYS A 1 307 ? 19.64995 -19.03150 -4.47651 1.000 56.07755 295 LYS A CA 1
ATOM 1693 C C . LYS A 1 307 ? 19.04372 -20.29998 -3.88988 1.000 58.67307 295 LYS A C 1
ATOM 1694 O O . LYS A 1 307 ? 18.87635 -21.30961 -4.58198 1.000 55.67895 295 LYS A O 1
ATOM 1700 N N . VAL A 1 308 ? 18.73008 -20.24690 -2.59120 1.000 58.20751 296 VAL A N 1
ATOM 1701 C CA . VAL A 1 308 ? 18.36187 -21.47109 -1.87224 1.000 66.26265 296 VAL A CA 1
ATOM 1702 C C . VAL A 1 308 ? 17.00937 -22.02545 -2.30255 1.000 70.22674 296 VAL A C 1
ATOM 1703 O O . VAL A 1 308 ? 16.74654 -23.21497 -2.09817 1.000 66.46851 296 VAL A O 1
ATOM 1707 N N . LYS A 1 309 ? 16.14475 -21.20247 -2.90655 1.000 70.53832 297 LYS A N 1
ATOM 1708 C CA . LYS A 1 309 ? 14.85074 -21.68897 -3.37674 1.000 67.71624 297 LYS A CA 1
ATOM 1709 C C . LYS A 1 309 ? 14.96368 -22.63702 -4.56471 1.000 75.70910 297 LYS A C 1
ATOM 1710 O O . LYS A 1 309 ? 14.02969 -23.39897 -4.81689 1.000 79.61115 297 LYS A O 1
ATOM 1716 N N . TYR A 1 310 ? 16.06628 -22.60126 -5.30938 1.000 81.93179 298 TYR A N 1
ATOM 1717 C CA . TYR A 1 310 ? 16.29850 -23.53150 -6.41135 1.000 72.98888 298 TYR A CA 1
ATOM 1718 C C . TYR A 1 310 ? 16.93961 -24.79653 -5.84888 1.000 65.87505 298 TYR A C 1
ATOM 1719 O O . TYR A 1 310 ? 18.06564 -24.74771 -5.33955 1.000 77.98888 298 TYR A O 1
ATOM 1728 N N . GLU A 1 311 ? 16.22062 -25.92864 -5.93564 1.000 63.36321 299 GLU A N 1
ATOM 1729 C CA . GLU A 1 311 ? 16.71577 -27.22245 -5.46193 1.000 65.10296 299 GLU A CA 1
ATOM 1730 C C . GLU A 1 311 ? 17.97699 -27.67524 -6.18968 1.000 73.08689 299 GLU A C 1
ATOM 1731 O O . GLU A 1 311 ? 18.61833 -28.64400 -5.75164 1.000 71.84331 299 GLU A O 1
ATOM 1737 N N . ASP A 1 312 ? 18.33240 -27.00468 -7.29075 1.000 74.34078 300 ASP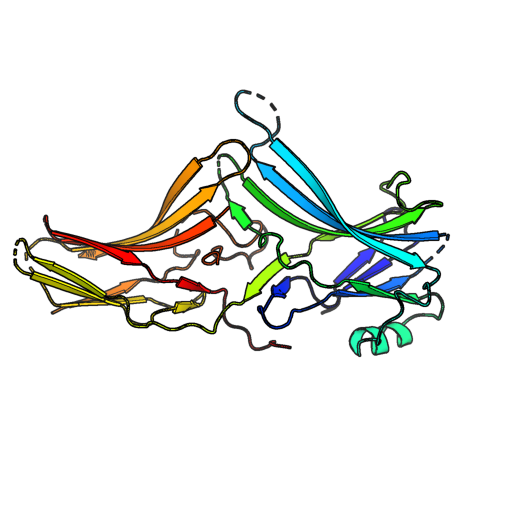 A N 1
ATOM 1738 C CA . ASP A 1 312 ? 19.58704 -27.24156 -7.98971 1.000 75.76341 300 ASP A CA 1
ATOM 1739 C C . ASP A 1 312 ? 20.77899 -26.63868 -7.26754 1.000 61.89678 300 ASP A C 1
ATOM 1740 O O . ASP A 1 312 ? 21.91546 -27.03027 -7.55841 1.000 59.73567 300 ASP A O 1
ATOM 1745 N N . THR A 1 313 ? 20.55277 -25.68762 -6.35677 1.000 53.38475 301 THR A N 1
ATOM 1746 C CA . THR A 1 313 ? 21.66316 -24.97308 -5.74419 1.000 53.37455 301 THR A CA 1
ATOM 1747 C C . THR A 1 313 ? 22.56540 -25.93055 -4.97434 1.000 61.15439 301 THR A C 1
ATOM 1748 O O . THR A 1 313 ? 22.10745 -26.79380 -4.22264 1.000 63.66640 301 THR A O 1
ATOM 1752 N N . MET A 1 314 ? 23.84994 -25.79676 -5.20397 1.000 62.55091 302 MET A N 1
ATOM 1753 C CA . MET A 1 314 ? 24.83848 -26.66283 -4.61206 1.000 66.44100 302 MET A CA 1
ATOM 1754 C C . MET A 1 314 ? 25.82242 -25.78708 -3.84275 1.000 61.81227 302 MET A C 1
ATOM 1755 O O . MET A 1 314 ? 25.54349 -24.61490 -3.57189 1.000 59.71676 302 MET A O 1
ATOM 1760 N N . LEU A 1 315 ? 26.96316 -26.36657 -3.47461 1.000 55.28324 303 LEU A N 1
ATOM 1761 C CA . LEU A 1 315 ? 28.02698 -25.60270 -2.85574 1.000 50.35059 303 LEU A CA 1
ATOM 1762 C C . LEU A 1 315 ? 28.83994 -24.92369 -3.94976 1.000 64.66072 303 LEU A C 1
ATOM 1763 O O . LEU A 1 315 ? 28.95604 -25.43318 -5.06742 1.000 87.51942 303 LEU A O 1
ATOM 1768 N N . ALA A 1 316 ? 29.42899 -23.78104 -3.60394 1.000 67.57919 304 ALA A N 1
ATOM 1769 C CA . ALA A 1 316 ? 29.72198 -22.70822 -4.54480 1.000 86.50119 304 ALA A CA 1
ATOM 1770 C C . ALA A 1 316 ? 31.08475 -22.80093 -5.22897 1.000 97.86817 304 ALA A C 1
ATOM 1771 O O . ALA A 1 316 ? 31.47350 -21.83792 -5.89986 1.000 123.04335 304 ALA A O 1
ATOM 1773 N N . ALA A 1 317 ? 31.82340 -23.89602 -5.07204 1.000 83.45415 305 ALA A N 1
ATOM 1774 C CA . ALA A 1 317 ? 32.95921 -24.19673 -5.95310 1.000 83.86552 305 ALA A CA 1
ATOM 1775 C C . ALA A 1 317 ? 34.15203 -23.23862 -5.85497 1.000 87.55978 305 ALA A C 1
ATOM 1776 O O . ALA A 1 317 ? 34.01193 -22.02104 -6.01181 1.000 83.74522 305 ALA A O 1
ATOM 1778 N N . SER A 1 318 ? 35.34247 -23.80374 -5.63809 1.000 83.37613 306 SER A N 1
ATOM 1779 C CA . SER A 1 318 ? 36.57363 -23.03679 -5.45267 1.000 72.96483 306 SER A CA 1
ATOM 1780 C C . SER A 1 318 ? 36.78394 -21.97541 -6.53321 1.000 65.31240 306 SER A C 1
ATOM 1781 O O . SER A 1 318 ? 36.83825 -22.28258 -7.72290 1.000 71.12002 306 SER A O 1
ATOM 1784 N N . THR A 1 319 ? 36.92644 -20.72504 -6.10821 1.000 69.47553 307 THR A N 1
ATOM 1785 C CA . THR A 1 319 ? 37.31440 -19.63691 -7.00215 1.000 81.00277 307 THR A CA 1
ATOM 1786 C C . THR A 1 319 ? 38.72139 -19.87406 -7.55842 1.000 83.93112 307 THR A C 1
ATOM 1787 O O . THR A 1 319 ? 39.49021 -20.69523 -7.05132 1.000 87.14967 307 THR A O 1
ATOM 1791 N N . GLU A 1 320 ? 39.05648 -19.12893 -8.61030 1.000 89.79738 308 GLU A N 1
ATOM 1792 C CA . GLU A 1 320 ? 40.26675 -19.36112 -9.39062 1.000 92.28362 308 GLU A CA 1
ATOM 1793 C C . GLU A 1 320 ? 41.18717 -18.14684 -9.37372 1.000 104.91565 308 GLU A C 1
ATOM 1794 O O . GLU A 1 320 ? 42.03492 -18.00687 -8.48531 1.000 112.51431 308 GLU A O 1
ATOM 1796 N N . VAL A 1 332 ? 33.38346 -12.35644 -3.67606 1.000 71.27590 320 VAL A N 1
ATOM 1797 C CA . VAL A 1 332 ? 33.49981 -13.54694 -2.82224 1.000 80.25358 320 VAL A CA 1
ATOM 1798 C C . VAL A 1 332 ? 34.47313 -14.58739 -3.36634 1.000 78.61943 320 VAL A C 1
ATOM 1799 O O . VAL A 1 332 ? 34.34507 -15.02108 -4.50926 1.000 65.81801 320 VAL A O 1
ATOM 1803 N N . VAL A 1 333 ? 35.42392 -15.01694 -2.53769 1.000 86.03367 321 VAL A N 1
ATOM 1804 C CA . VAL A 1 333 ? 36.34808 -16.09455 -2.88590 1.000 89.58497 321 VAL A CA 1
ATOM 1805 C C . VAL A 1 333 ? 36.02823 -17.29609 -2.01327 1.000 79.51869 321 VAL A C 1
ATOM 1806 O O . VAL A 1 333 ? 35.99563 -17.18502 -0.77835 1.000 77.28664 321 VAL A O 1
ATOM 1810 N N . VAL A 1 334 ? 35.76922 -18.43501 -2.65252 1.000 67.15730 322 VAL A N 1
ATOM 1811 C CA . VAL A 1 334 ? 35.41916 -19.65558 -1.94213 1.000 64.43289 322 VAL A CA 1
ATOM 1812 C C . VAL A 1 334 ? 36.56294 -20.63015 -2.12071 1.000 63.30447 322 VAL A C 1
ATOM 1813 O O . VAL A 1 334 ? 37.23344 -20.62985 -3.16005 1.000 63.77775 322 VAL A O 1
ATOM 1817 N N . SER A 1 335 ? 36.80737 -21.42882 -1.08291 1.000 64.91199 323 SER A N 1
ATOM 1818 C CA . SER A 1 335 ? 37.83206 -22.46013 -1.10485 1.000 60.26735 323 SER A CA 1
ATOM 1819 C C . SER A 1 335 ? 37.48816 -23.49766 -0.05174 1.000 65.36943 323 SER A C 1
ATOM 1820 O O . SER A 1 335 ? 36.62251 -23.28660 0.79931 1.000 72.33017 323 SER A O 1
ATOM 1823 N N . TYR A 1 336 ? 38.17534 -24.63294 -0.12777 1.000 76.69392 324 TYR A N 1
ATOM 1824 C CA . TYR A 1 336 ? 37.89962 -25.76938 0.73997 1.000 71.66954 324 TYR A CA 1
ATOM 1825 C C . TYR A 1 336 ? 39.21415 -26.34067 1.25013 1.000 73.09691 324 TYR A C 1
ATOM 1826 O O . TYR A 1 336 ? 40.28139 -26.12682 0.66148 1.000 73.01958 324 TYR A O 1
ATOM 1835 N N . LYS A 1 337 ? 39.11959 -27.07517 2.35978 1.000 72.05836 325 LYS A N 1
ATOM 1836 C CA . LYS A 1 337 ? 40.28606 -27.61796 3.04295 1.000 68.48139 325 LYS A CA 1
ATOM 1837 C C . LYS A 1 337 ? 39.83882 -28.73341 3.97980 1.000 67.52640 325 LYS A C 1
ATOM 1838 O O . LYS A 1 337 ? 38.76034 -28.65610 4.57004 1.000 62.38762 325 LYS A O 1
ATOM 1844 N N . VAL A 1 338 ? 40.65290 -29.76495 4.09995 1.000 74.90014 326 VAL A N 1
ATOM 1845 C CA . VAL A 1 338 ? 40.42088 -30.81545 5.08560 1.000 77.36235 326 VAL A CA 1
ATOM 1846 C C . VAL A 1 338 ? 41.22197 -30.46977 6.33126 1.000 81.57751 326 VAL A C 1
ATOM 1847 O O . VAL A 1 338 ? 42.29504 -29.87225 6.23853 1.000 83.77501 326 VAL A O 1
ATOM 1851 N N . ARG A 1 339 ? 40.69614 -30.81090 7.50762 1.000 82.94389 327 ARG A N 1
ATOM 1852 C CA . ARG A 1 339 ? 41.36795 -30.53868 8.77848 1.000 82.74495 327 ARG A CA 1
ATOM 1853 C C . ARG A 1 339 ? 41.28146 -31.79060 9.63564 1.000 71.49498 327 ARG A C 1
ATOM 1854 O O . ARG A 1 339 ? 40.20308 -32.14824 10.11322 1.000 64.99323 327 ARG A O 1
ATOM 1862 N N . ILE A 1 340 ? 42.40668 -32.45202 9.84215 1.000 79.69315 328 ILE A N 1
ATOM 1863 C CA . ILE A 1 340 ? 42.44666 -33.66919 10.64245 1.000 91.80042 328 ILE A CA 1
ATOM 1864 C C . ILE A 1 340 ? 43.04774 -33.31207 11.99640 1.000 95.00412 328 ILE A C 1
ATOM 1865 O O . ILE A 1 340 ? 44.16936 -32.79693 12.06990 1.000 92.35333 328 ILE A O 1
ATOM 1867 N N . LYS A 1 341 ? 42.28037 -33.54472 13.06226 1.000 98.99573 329 LYS A N 1
ATOM 1868 C CA . LYS A 1 341 ? 42.73433 -33.40473 14.44179 1.000 103.57024 329 LYS A CA 1
ATOM 1869 C C . LYS A 1 341 ? 42.70367 -34.77754 15.09757 1.000 102.56230 329 LYS A C 1
ATOM 1870 O O . LYS A 1 341 ? 41.66856 -35.45413 15.08613 1.000 105.43218 329 LYS A O 1
ATOM 1876 N N . MET A 1 342 ? 43.83294 -35.19102 15.66268 1.000 100.95584 330 MET A N 1
ATOM 1877 C CA . MET A 1 342 ? 43.92394 -36.47068 16.35381 1.000 104.00291 330 MET A CA 1
ATOM 1878 C C . MET A 1 342 ? 44.36042 -36.22275 17.79203 1.000 110.87994 330 MET A C 1
ATOM 1879 O O . MET A 1 342 ? 45.41863 -35.63237 18.03319 1.000 106.65429 330 MET A O 1
ATOM 1884 N N . THR A 1 343 ? 43.54081 -36.65870 18.74052 1.000 115.53146 331 THR A N 1
ATOM 1885 C CA . THR A 1 343 ? 43.86920 -36.51300 20.15002 1.000 118.74992 331 THR A CA 1
ATOM 1886 C C . THR A 1 343 ? 44.53915 -37.79237 20.68268 1.000 122.99740 331 THR A C 1
ATOM 1887 O O . THR A 1 343 ? 45.46224 -38.33878 20.06328 1.000 117.52651 331 THR A O 1
ATOM 1891 N N . ASP A 1 350 ? 47.43384 -33.66310 21.07260 1.000 89.08970 338 ASP A N 1
ATOM 1892 C CA . ASP A 1 350 ? 46.71372 -33.20780 19.87924 1.000 97.07212 338 ASP A CA 1
ATOM 1893 C C . ASP A 1 350 ? 47.62219 -32.94358 18.66131 1.000 98.57822 338 ASP A C 1
ATOM 1894 O O . ASP A 1 350 ? 48.46968 -32.04826 18.68866 1.000 93.17637 338 ASP A O 1
ATOM 1899 N N . MET A 1 351 ? 47.42719 -33.71363 17.58994 1.000 112.44725 339 MET A N 1
ATOM 1900 C CA . MET A 1 351 ? 48.14635 -33.53285 16.33245 1.000 119.23985 339 MET A CA 1
ATOM 1901 C C . MET A 1 351 ? 47.20735 -32.94706 15.27569 1.000 113.68040 339 MET A C 1
ATOM 1902 O O . MET A 1 351 ? 46.02862 -33.31537 15.20911 1.000 116.92550 339 MET A O 1
ATOM 1904 N N . LEU A 1 352 ? 47.73062 -32.04795 14.43463 1.000 99.47391 340 LEU A N 1
ATOM 1905 C CA . LEU A 1 352 ? 46.87232 -31.12511 13.70481 1.000 86.90812 340 LEU A CA 1
ATOM 1906 C C . LEU A 1 352 ? 47.33430 -30.88620 12.26996 1.000 90.42364 340 LEU A C 1
ATOM 1907 O O . LEU A 1 352 ? 48.52156 -30.66232 12.01756 1.000 98.96598 340 LEU A O 1
ATOM 1912 N N . LEU A 1 353 ? 46.37559 -30.85464 11.34169 1.000 88.16221 341 LEU A N 1
ATOM 1913 C CA . LEU A 1 353 ? 46.69153 -30.98013 9.91855 1.000 93.52632 341 LEU A CA 1
ATOM 1914 C C . LEU A 1 353 ? 45.55439 -30.42894 9.06805 1.000 92.08478 341 LEU A C 1
ATOM 1915 O O . LEU A 1 353 ? 44.43003 -30.94158 9.14353 1.000 67.72210 341 LEU A O 1
ATOM 1920 N N . GLU A 1 354 ? 45.84185 -29.41819 8.23530 1.000 96.28887 342 GLU A N 1
ATOM 1921 C CA . GLU A 1 354 ? 44.82748 -28.83923 7.35167 1.000 106.15697 342 GLU A CA 1
ATOM 1922 C C . GLU A 1 354 ? 45.32269 -28.83540 5.90509 1.000 105.48648 342 GLU A C 1
ATOM 1923 O O . GLU A 1 354 ? 46.38985 -28.28925 5.60998 1.000 105.10940 342 GLU A O 1
ATOM 1929 N N . VAL A 1 355 ? 44.53390 -29.43718 5.00609 1.000 101.72020 343 VAL A N 1
ATOM 1930 C CA . VAL A 1 355 ? 44.99255 -29.84692 3.68734 1.000 88.20135 343 VAL A CA 1
ATOM 1931 C C . VAL A 1 355 ? 44.03822 -29.32692 2.60950 1.000 89.63964 343 VAL A C 1
ATOM 1932 O O . VAL A 1 355 ? 42.85617 -29.68920 2.61352 1.000 88.57581 343 VAL A O 1
ATOM 1934 N N . PRO A 1 356 ? 44.49233 -28.49581 1.67075 1.000 86.24740 344 PRO A N 1
ATOM 1935 C CA . PRO A 1 356 ? 43.59232 -27.96619 0.62857 1.000 78.25320 344 PRO A CA 1
ATOM 1936 C C . PRO A 1 356 ? 43.25471 -28.95369 -0.48651 1.000 81.28453 344 PRO A C 1
ATOM 1937 O O . PRO A 1 356 ? 43.96935 -29.92621 -0.74919 1.000 88.17813 344 PRO A O 1
ATOM 1941 N N . PHE A 1 357 ? 42.14580 -28.64569 -1.17040 1.000 83.49027 345 PHE A N 1
ATOM 1942 C CA . PHE A 1 357 ? 41.64932 -29.37719 -2.33501 1.000 83.33113 345 PHE A CA 1
ATOM 1943 C C . PHE A 1 357 ? 40.64467 -28.49474 -3.07081 1.000 70.00890 345 PHE A C 1
ATOM 1944 O O . PHE A 1 357 ? 39.88163 -27.76475 -2.43354 1.000 77.57949 345 PHE A O 1
ATOM 1952 N N . LYS A 1 358 ? 40.63142 -28.56334 -4.39951 1.000 80.42526 346 LYS A N 1
ATOM 1953 C CA . LYS A 1 358 ? 39.69260 -27.75217 -5.17905 1.000 80.86982 346 LYS A CA 1
ATOM 1954 C C . LYS A 1 358 ? 38.37026 -28.48141 -5.37556 1.000 78.14382 346 LYS A C 1
ATOM 1955 O O . LYS A 1 358 ? 38.31496 -29.71292 -5.44413 1.000 73.64812 346 LYS A O 1
ATOM 1957 N N . LEU A 1 359 ? 37.29727 -27.69883 -5.45123 1.000 78.63723 347 LEU A N 1
ATOM 1958 C CA . LEU A 1 359 ? 35.94519 -28.21141 -5.64212 1.000 81.85947 347 LEU A CA 1
ATOM 1959 C C . LEU A 1 359 ? 35.35379 -27.61101 -6.90535 1.000 77.91159 347 LEU A C 1
ATOM 1960 O O . LEU A 1 359 ? 35.13795 -26.39628 -6.97518 1.000 81.39066 347 LEU A O 1
ATOM 1965 N N . CYS A 1 360 ? 35.07260 -28.45090 -7.87544 1.000 75.25455 348 CYS A N 1
ATOM 1966 C CA . CYS A 1 360 ? 34.45979 -27.98544 -9.11052 1.000 83.34984 348 CYS A CA 1
ATOM 1967 C C . CYS A 1 360 ? 32.95382 -28.18415 -9.05324 1.000 75.75962 348 CYS A C 1
ATOM 1968 O O . CYS A 1 360 ? 32.44754 -28.91113 -8.19034 1.000 86.65630 348 CYS A O 1
ATOM 1971 N N . PRO A 1 361 ? 32.19016 -27.56233 -9.97179 1.000 66.79086 349 PRO A N 1
ATOM 1972 C CA . PRO A 1 361 ? 30.73959 -27.80613 -9.98442 1.000 62.19968 349 PRO A CA 1
ATOM 1973 C C . PRO A 1 361 ? 30.41392 -29.26483 -10.25947 1.000 64.08019 349 PRO A C 1
ATOM 1974 O O . PRO A 1 361 ? 31.31257 -30.09194 -10.41003 1.000 75.53914 349 PRO A O 1
ATOM 1978 N N . ALA A 1 362 ? 29.13408 -29.59993 -10.29583 1.000 68.28134 350 ALA A N 1
ATOM 1979 C CA . ALA A 1 362 ? 28.74009 -30.97884 -10.53537 1.000 68.77855 350 ALA A CA 1
ATOM 1980 C C . ALA A 1 362 ? 28.97031 -31.32503 -12.00033 1.000 72.39561 350 ALA A C 1
ATOM 1981 O O . ALA A 1 362 ? 28.39290 -30.68956 -12.88959 1.000 81.18213 350 ALA A O 1
ATOM 1983 N N . ARG A 1 363 ? 29.82635 -32.32615 -12.23647 1.000 74.34208 351 ARG A N 1
ATOM 1984 C CA . ARG A 1 363 ? 30.20441 -32.74961 -13.58325 1.000 74.26799 351 ARG A CA 1
ATOM 1985 C C . ARG A 1 363 ? 28.98408 -32.88253 -14.48981 1.000 77.39973 351 ARG A C 1
ATOM 1986 O O . ARG A 1 363 ? 27.94159 -33.39744 -14.07284 1.000 78.52000 351 ARG A O 1
ATOM 1994 N N . LEU A 1 364 ? 29.10645 -32.40875 -15.73752 1.000 79.39762 352 LEU A N 1
ATOM 1995 C CA . LEU A 1 364 ? 27.98842 -32.45529 -16.68192 1.000 88.11001 352 LEU A CA 1
ATOM 1996 C C . LEU A 1 364 ? 28.19445 -33.53318 -17.75701 1.000 102.92708 352 LEU A C 1
ATOM 1997 O O . LEU A 1 364 ? 29.13943 -34.32970 -17.71866 1.000 99.40586 352 LEU A O 1
ATOM 2002 N N . LYS A 1 365 ? 27.25151 -33.56423 -18.71341 1.000 107.70381 353 LYS A N 1
ATOM 2003 C CA . LYS A 1 365 ? 27.39902 -34.25959 -19.99177 1.000 112.66048 353 LYS A CA 1
ATOM 2004 C C . LYS A 1 365 ? 27.02097 -33.34370 -21.15328 1.000 111.75773 353 LYS A C 1
ATOM 2005 O O . LYS A 1 365 ? 26.93046 -33.80554 -22.31320 1.000 89.53695 353 LYS A O 1
ATOM 2007 N N . GLY A 1 366 ? 26.76890 -32.06629 -20.85131 1.000 120.33481 354 GLY A N 1
ATOM 2008 C CA . GLY A 1 366 ? 26.57847 -30.99221 -21.80805 1.000 122.63354 354 GLY A CA 1
ATOM 2009 C C . GLY A 1 366 ? 27.71062 -29.98307 -21.72162 1.000 108.74899 354 GLY A C 1
ATOM 2010 O O . GLY A 1 366 ? 27.52948 -28.86499 -21.22528 1.000 88.74816 354 GLY A O 1
ATOM 2011 N N . ARG A 1 367 ? 28.90423 -30.40854 -22.13658 1.000 99.05023 355 ARG A N 1
ATOM 2012 C CA . ARG A 1 367 ? 29.97945 -29.49992 -22.49721 1.000 85.48905 355 ARG A CA 1
ATOM 2013 C C . ARG A 1 367 ? 29.90593 -29.20071 -23.99425 1.000 114.70906 355 ARG A C 1
ATOM 2014 O O . ARG A 1 367 ? 29.84351 -30.12346 -24.81931 1.000 120.62424 355 ARG A O 1
ATOM 2016 N N . LEU A 1 368 ? 29.91750 -27.91384 -24.34017 1.000 112.35513 356 LEU A N 1
ATOM 2017 C CA . LEU A 1 368 ? 29.69693 -27.45530 -25.72119 1.000 100.83315 356 LEU A CA 1
ATOM 2018 C C . LEU A 1 368 ? 28.54048 -28.18121 -26.39830 1.000 94.81197 356 LEU A C 1
ATOM 2019 O O . LEU A 1 368 ? 27.75406 -27.56642 -27.11435 1.000 94.12028 356 LEU A O 1
#

InterPro domains:
  IPR000698 Arrestin [PR00309] (24-46)
  IPR000698 Arrestin [PR00309] (61-79)
  IPR000698 Arrestin [PR00309] (155-172)
  IPR000698 Arrestin [PR00309] (283-301)
  IPR000698 Arrestin [PR00309] (371-385)
  IPR000698 Arrestin [PTHR11792] (6-388)
  IPR011021 Arrestin-like, N-terminal [PF00339] (19-169)
  IPR011022 Arrestin-like, C-terminal domain [PF02752] (194-348)
  IPR011022 Arrestin-like, C-terminal domain [SM01017] (193-352)
  IPR014752 Arrestin-like, C-terminal domain superfamily [G3DSA:2.60.40.640] (180-382)
  IPR014753 Arrestin, N-terminal [G3DSA:2.60.40.840] (2-175)
  IPR014756 Immunoglobulin E-set [SSF81296] (6-173)
  IPR014756 Immunoglobulin E-set [SSF81296] (180-388)

Organism: Doryteuthis pealeii (NCBI:txid1051067)

Secondary structure (DSSP, 8-state):
--EEEE-TTSS-EEEES-SEEEE-SSSB--EEEEEE--EEEEEEEEEEES------EEEEEEEEEEEEES--TTT--PPPHHHHHHHHHS-TTEEEEEE----SS---EEE----EEEEEEEEEEE-SSTTS---SSSEEEEEEEEEE----------EE--B--B-EEEES-SEEETT--EEEEEE---EEEEEEEEEEEEESEEEEEEEEEEEEE--EEEEE--SS---EESS-TTSTT--B------EEEEEEEEEE--EEEEEEEEEE----S---